Protein AF-A0AAD7ELK3-F1 (afdb_monomer_lite)

Secondary structure (DSSP, 8-state):
-----GGGTTSHHHHHHHHHHHHHHHHHHHHHHTSS-------S-HHHHHHHHHHHHHHHHHHHHHHHHHHHHHHHHHHHHHHHHHHHHHHHHHHHHHHHHHHHHHHHHHHHHHHHHHHHHHHHHHHHHHHHHHHHHHHHHHHHHHHHHHHHHHHHHHHT------HHHHHHHHHSPTTSTT---HHHHHHHHHHHHHSPPTTPPPPSSB-TTSPBP-SSGGGTT-SHHHHHHHHHHHHHHHHHHHT------------------------------THHHH--------

Foldseek 3Di:
DDDDDPPPPPPPPVVVVVVVVVVVVVVVVVVVVVPPDDDDDDDDDPPVVVVVVVVVVVVVVVVVVVVVVVVVVVVVVVVVVVVVVVVVVVVVVVVVVVVVVVVVVVVVVVVVVVVVVVVVVVVVVVVVVVVVVVVVVVVVVVVVVVVVVVVVVLVVLLVPDDADQDLVLLVVLCPDDPPDPSNCDLVNLVSNLVNCQVVDDPPQDADPQAGSLRQGDCPDPSPSQDDPVSSSVSSSSSSVVNVVSVPDPPDDDDDDDDDDDDDDPDDDPPPPDDDPDPDVVPPPPPDPDD

Sequence (290 aa):
MGRDDPALRFRGHKRRRSQAQTEHMSQLNSARSSMTSLHTQPGADKENRVSSDVGKAQERANAYQRSYYNTTKKLKRVHTANADQAAVLAETRVKNGHLRSKVEQLGTEVTDLEAESSIHKNLRDKHEQVVHMKDVRDKNVERDVTRQKRVDKAQEAIASTVAIASVEALEAAYLIAPRADGYLSVAALDLQLDWHLANPVPGLPGSEETSASGIPKAKTGPKGRGTRETRFEYLKQAISRRSRTTETPAADPSAAVEEPVPLEVSSMDVDDGAYDSEEDFYGPRRGLGL

pLDDT: mean 73.25, std 20.74, range [34.06, 97.12]

Radius of gyration: 63.49 Å; chains: 1; bounding box: 119×54×174 Å

Organism: NCBI:txid1033008

Structure (mmCIF, N/CA/C/O backbone):
data_AF-A0AAD7ELK3-F1
#
_entry.id   AF-A0AAD7ELK3-F1
#
loop_
_atom_site.group_PDB
_atom_site.id
_atom_site.type_symbol
_atom_site.label_atom_id
_atom_site.label_alt_id
_atom_site.label_comp_id
_atom_site.label_asym_id
_atom_site.label_entity_id
_atom_site.label_seq_id
_atom_site.pdbx_PDB_ins_code
_atom_site.Cartn_x
_atom_site.Cartn_y
_atom_site.Cartn_z
_atom_site.occupancy
_atom_site.B_iso_or_equiv
_atom_site.auth_seq_id
_atom_site.auth_comp_id
_atom_site.auth_asym_id
_atom_site.auth_atom_id
_atom_site.pdbx_PDB_model_num
ATOM 1 N N . MET A 1 1 ? 50.215 -24.153 -34.496 1.00 42.53 1 MET A N 1
ATOM 2 C CA . MET A 1 1 ? 50.374 -24.321 -35.957 1.00 42.53 1 MET A CA 1
ATOM 3 C C . MET A 1 1 ? 49.620 -23.182 -36.626 1.00 42.53 1 MET A C 1
ATOM 5 O O . MET A 1 1 ? 48.486 -22.982 -36.238 1.00 42.53 1 MET A O 1
ATOM 9 N N . GLY A 1 2 ? 50.132 -22.354 -37.528 1.00 46.53 2 GLY A N 1
ATOM 10 C CA . GLY A 1 2 ? 51.484 -22.046 -37.986 1.00 46.53 2 GLY A CA 1
ATOM 11 C C . GLY A 1 2 ? 51.530 -20.528 -38.238 1.00 46.53 2 GLY A C 1
ATOM 12 O O . GLY A 1 2 ? 50.498 -19.916 -38.501 1.00 46.53 2 GLY A O 1
ATOM 13 N N . ARG A 1 3 ? 52.700 -19.915 -38.043 1.00 45.31 3 ARG A N 1
ATOM 14 C CA . ARG A 1 3 ? 52.927 -18.477 -38.234 1.00 45.31 3 ARG A CA 1
ATOM 15 C C . ARG A 1 3 ? 53.190 -18.222 -39.718 1.00 45.31 3 ARG A C 1
ATOM 17 O O . ARG A 1 3 ? 54.125 -18.804 -40.258 1.00 45.31 3 ARG A O 1
ATOM 24 N N . ASP A 1 4 ? 52.396 -17.361 -40.345 1.00 49.62 4 ASP A N 1
ATOM 25 C CA . ASP A 1 4 ? 52.657 -16.892 -41.705 1.00 49.62 4 ASP A CA 1
ATOM 26 C C . ASP A 1 4 ? 53.691 -15.762 -41.677 1.00 49.62 4 ASP A C 1
ATOM 28 O O . ASP A 1 4 ? 53.416 -14.631 -41.274 1.00 49.62 4 ASP A O 1
ATOM 32 N N . ASP A 1 5 ? 54.908 -16.108 -42.090 1.00 50.75 5 ASP A N 1
ATOM 33 C CA . ASP A 1 5 ? 56.060 -15.218 -42.206 1.00 50.75 5 ASP A CA 1
ATOM 34 C C . ASP A 1 5 ? 55.917 -14.279 -43.428 1.00 50.75 5 ASP A C 1
ATOM 36 O O . ASP A 1 5 ? 55.891 -14.746 -44.576 1.00 50.75 5 ASP A O 1
ATOM 40 N N . PRO A 1 6 ? 55.914 -12.943 -43.257 1.00 54.44 6 PRO A N 1
ATOM 41 C CA . PRO A 1 6 ? 55.869 -11.992 -44.373 1.00 54.44 6 PRO A CA 1
ATOM 42 C C . PRO A 1 6 ? 57.184 -11.916 -45.183 1.00 54.44 6 PRO A C 1
ATOM 44 O O . PRO A 1 6 ? 57.263 -11.197 -46.181 1.00 54.44 6 PRO A O 1
ATOM 47 N N . ALA A 1 7 ? 58.212 -12.691 -44.819 1.00 51.53 7 ALA A N 1
ATOM 48 C CA . ALA A 1 7 ? 59.530 -12.680 -45.458 1.00 51.53 7 ALA A CA 1
ATOM 49 C C . ALA A 1 7 ? 59.610 -13.424 -46.814 1.00 51.53 7 ALA A C 1
ATOM 51 O O . ALA A 1 7 ? 60.601 -13.287 -47.535 1.00 51.53 7 ALA A O 1
ATOM 52 N N . LEU A 1 8 ? 58.579 -14.178 -47.221 1.00 51.62 8 LEU A N 1
ATOM 53 C CA . LEU A 1 8 ? 58.635 -15.007 -48.439 1.00 51.62 8 LEU A CA 1
ATOM 54 C C . LEU A 1 8 ? 58.139 -14.328 -49.730 1.00 51.62 8 LEU A C 1
ATOM 56 O O . LEU A 1 8 ? 58.365 -14.858 -50.819 1.00 51.62 8 LEU A O 1
ATOM 60 N N . ARG A 1 9 ? 57.541 -13.130 -49.674 1.00 52.44 9 ARG A N 1
ATOM 61 C CA . ARG A 1 9 ? 57.003 -12.464 -50.884 1.00 52.44 9 ARG A CA 1
ATOM 62 C C . ARG A 1 9 ? 58.011 -11.615 -51.669 1.00 52.44 9 ARG A C 1
ATOM 64 O O . ARG A 1 9 ? 57.740 -11.256 -52.811 1.00 52.44 9 ARG A O 1
ATOM 71 N N . PHE A 1 10 ? 59.209 -11.363 -51.135 1.00 47.81 10 PHE A N 1
ATOM 72 C CA . PHE A 1 10 ? 60.210 -10.500 -51.787 1.00 47.81 10 PHE A CA 1
ATOM 73 C C . PHE A 1 10 ? 61.286 -11.226 -52.620 1.00 47.81 10 PHE A C 1
ATOM 75 O O . PHE A 1 10 ? 62.109 -10.570 -53.263 1.00 47.81 10 PHE A O 1
ATOM 82 N N . ARG A 1 11 ? 61.285 -12.568 -52.689 1.00 50.38 11 ARG A N 1
ATOM 83 C CA . ARG A 1 11 ? 62.284 -13.341 -53.469 1.00 50.38 11 ARG A CA 1
ATOM 84 C C . ARG A 1 11 ? 61.873 -13.695 -54.907 1.00 50.38 11 ARG A C 1
ATOM 86 O O . ARG A 1 11 ? 62.728 -14.115 -55.683 1.00 50.38 11 ARG A O 1
ATOM 93 N N . GLY A 1 12 ? 60.616 -13.475 -55.304 1.00 46.28 12 GLY A N 1
ATOM 94 C CA . GLY A 1 12 ? 60.119 -13.821 -56.647 1.00 46.28 12 GLY A CA 1
ATOM 95 C C . GLY A 1 12 ? 60.466 -12.819 -57.760 1.00 46.28 12 GLY A C 1
ATOM 96 O O . GLY A 1 12 ? 60.603 -13.202 -58.921 1.00 46.28 12 GLY A O 1
ATOM 97 N N . HIS A 1 13 ? 60.664 -11.537 -57.431 1.00 48.09 13 HIS A N 1
ATOM 98 C CA . HIS A 1 13 ? 60.839 -10.492 -58.451 1.00 48.09 13 HIS A CA 1
ATOM 99 C C . HIS A 1 13 ? 62.272 -10.325 -58.974 1.00 48.09 13 HIS A C 1
ATOM 101 O O . HIS A 1 13 ? 62.450 -9.841 -60.093 1.00 48.09 13 HIS A O 1
ATOM 107 N N . LYS A 1 14 ? 63.298 -10.768 -58.233 1.00 51.22 14 LYS A N 1
ATOM 108 C CA . LYS A 1 14 ? 64.693 -10.692 -58.708 1.00 51.22 14 LYS A CA 1
ATOM 109 C C . LYS A 1 14 ? 65.046 -11.783 -59.728 1.00 51.22 14 LYS A C 1
ATOM 111 O O . LYS A 1 14 ? 65.811 -11.504 -60.643 1.00 51.22 14 LYS A O 1
ATOM 116 N N . ARG A 1 15 ? 64.439 -12.976 -59.649 1.00 53.44 15 ARG A N 1
ATOM 117 C CA . ARG A 1 15 ? 64.699 -14.073 -60.608 1.00 53.44 15 ARG A CA 1
ATOM 118 C C . ARG A 1 15 ? 64.105 -13.836 -62.002 1.00 53.44 15 ARG A C 1
ATOM 120 O O . ARG A 1 15 ? 64.708 -14.236 -62.989 1.00 53.44 15 ARG A O 1
ATOM 127 N N . ARG A 1 16 ? 62.970 -13.135 -62.111 1.00 53.78 16 ARG A N 1
ATOM 128 C CA . ARG A 1 16 ? 62.352 -12.838 -63.420 1.00 53.78 16 ARG A CA 1
ATOM 129 C C . ARG A 1 16 ? 63.066 -11.734 -64.207 1.00 53.78 16 ARG A C 1
ATOM 131 O O . ARG A 1 16 ? 63.057 -11.772 -65.431 1.00 53.78 16 ARG A O 1
ATOM 138 N N . ARG A 1 17 ? 63.724 -10.778 -63.535 1.00 55.22 17 ARG A N 1
ATOM 139 C CA . ARG A 1 17 ? 64.536 -9.751 -64.218 1.00 55.22 17 ARG A CA 1
ATOM 140 C C . ARG A 1 17 ? 65.871 -10.292 -64.738 1.00 55.22 17 ARG A C 1
ATOM 142 O O . ARG A 1 17 ? 66.299 -9.849 -65.798 1.00 55.22 17 ARG A O 1
ATOM 149 N N . SER A 1 18 ? 66.494 -11.260 -64.056 1.00 55.78 18 SER A N 1
ATOM 150 C CA . SER A 1 18 ? 67.752 -11.851 -64.535 1.00 55.78 18 SER A CA 1
ATOM 151 C C . SER A 1 18 ? 67.551 -12.748 -65.760 1.00 55.78 18 SER A C 1
ATOM 153 O O . SER A 1 18 ? 68.369 -12.683 -66.668 1.00 55.78 18 SER A O 1
ATOM 155 N N . GLN A 1 19 ? 66.445 -13.506 -65.836 1.00 57.00 19 GLN A N 1
ATOM 156 C CA . GLN A 1 19 ? 66.121 -14.337 -67.010 1.00 57.00 19 GLN A CA 1
ATOM 157 C C . GLN A 1 19 ? 65.881 -13.498 -68.278 1.00 57.00 19 GLN A C 1
ATOM 159 O O . GLN A 1 19 ? 66.449 -13.794 -69.329 1.00 57.00 19 GLN A O 1
ATOM 164 N N . ALA A 1 20 ? 65.141 -12.390 -68.157 1.00 56.31 20 ALA A N 1
ATOM 165 C CA . ALA A 1 20 ? 64.880 -11.486 -69.279 1.00 56.31 20 ALA A CA 1
ATOM 166 C C . ALA A 1 20 ? 66.145 -10.758 -69.787 1.00 56.31 20 ALA A C 1
ATOM 168 O O . ALA A 1 20 ? 66.250 -10.463 -70.976 1.00 56.31 20 ALA A O 1
ATOM 169 N N . GLN A 1 21 ? 67.130 -10.492 -68.918 1.00 58.12 21 GLN A N 1
ATOM 170 C CA . GLN A 1 21 ? 68.420 -9.925 -69.337 1.00 58.12 21 GLN A CA 1
ATOM 171 C C . GLN A 1 21 ? 69.331 -10.959 -70.016 1.00 58.12 21 GLN A C 1
ATOM 173 O O . GLN A 1 21 ? 70.012 -10.619 -70.984 1.00 58.12 21 GLN A O 1
ATOM 178 N N . THR A 1 22 ? 69.327 -12.221 -69.570 1.00 58.38 22 THR A N 1
ATOM 179 C CA . THR A 1 22 ? 70.103 -13.292 -70.221 1.00 58.38 22 THR A CA 1
ATOM 180 C C . THR A 1 22 ? 69.571 -13.657 -71.606 1.00 58.38 22 THR A C 1
ATOM 182 O O . THR A 1 22 ? 70.366 -13.880 -72.519 1.00 58.38 22 THR A O 1
ATOM 185 N N . GLU A 1 23 ? 68.252 -13.645 -71.808 1.00 57.28 23 GLU A N 1
ATOM 186 C CA . GLU A 1 23 ? 67.647 -13.924 -73.118 1.00 57.28 23 GLU A CA 1
ATOM 187 C C . GLU A 1 23 ? 67.951 -12.813 -74.137 1.00 57.28 23 GLU A C 1
ATOM 189 O O . GLU A 1 23 ? 68.289 -13.101 -75.285 1.00 57.28 23 GLU A O 1
ATOM 194 N N . HIS A 1 24 ? 67.955 -11.546 -73.706 1.00 57.38 24 HIS A N 1
ATOM 195 C CA . HIS A 1 24 ? 68.280 -10.412 -74.578 1.00 57.38 24 HIS A CA 1
ATOM 196 C C . HIS A 1 24 ? 69.770 -10.372 -74.981 1.00 57.38 24 HIS A C 1
ATOM 198 O O . HIS A 1 24 ? 70.104 -9.976 -76.096 1.00 57.38 24 HIS A O 1
ATOM 204 N N . MET A 1 25 ? 70.683 -10.825 -74.111 1.00 59.28 25 MET A N 1
ATOM 205 C CA . MET A 1 25 ? 72.117 -10.936 -74.434 1.00 59.28 25 MET A CA 1
ATOM 206 C C . MET A 1 25 ? 72.441 -12.163 -75.303 1.00 59.28 25 MET A C 1
ATOM 208 O O . MET A 1 25 ? 73.314 -12.088 -76.168 1.00 59.28 25 MET A O 1
ATOM 212 N N . SER A 1 26 ? 71.718 -13.276 -75.131 1.00 58.62 26 SER A N 1
ATOM 213 C CA . SER A 1 26 ? 71.850 -14.471 -75.980 1.00 58.62 26 SER A CA 1
ATOM 214 C C . SER A 1 26 ? 71.420 -14.196 -77.429 1.00 58.62 26 SER A C 1
ATOM 216 O O . SER A 1 26 ? 72.131 -14.570 -78.365 1.00 58.62 26 SER A O 1
ATOM 218 N N . GLN A 1 27 ? 70.333 -13.442 -77.628 1.00 57.88 27 GLN A N 1
ATOM 219 C CA . GLN A 1 27 ? 69.874 -13.036 -78.962 1.00 57.88 27 GLN A CA 1
ATOM 220 C C . GLN A 1 27 ? 70.853 -12.070 -79.656 1.00 57.88 27 GLN A C 1
ATOM 222 O O . GLN A 1 27 ? 71.085 -12.190 -80.860 1.00 57.88 27 GLN A O 1
ATOM 227 N N . LEU A 1 28 ? 71.509 -11.175 -78.905 1.00 57.19 28 LEU A N 1
ATOM 228 C CA . LEU A 1 28 ? 72.540 -10.279 -79.448 1.00 57.19 28 LEU A CA 1
ATOM 229 C C . LEU A 1 28 ? 73.845 -11.010 -79.821 1.00 57.19 28 LEU A C 1
ATOM 231 O O . LEU A 1 28 ? 74.485 -10.649 -80.809 1.00 57.19 28 LEU A O 1
ATOM 235 N N . ASN A 1 29 ? 74.223 -12.071 -79.099 1.00 57.81 29 ASN A N 1
ATOM 236 C CA . ASN A 1 29 ? 75.413 -12.871 -79.421 1.00 57.81 29 ASN A CA 1
ATOM 237 C C . ASN A 1 29 ? 75.187 -13.870 -80.572 1.00 57.81 29 ASN A C 1
ATOM 239 O O . ASN A 1 29 ? 76.114 -14.131 -81.344 1.00 57.81 29 ASN A O 1
ATOM 243 N N . SER A 1 30 ? 73.960 -14.370 -80.750 1.00 53.00 30 SER A N 1
ATOM 244 C CA . SER A 1 30 ? 73.587 -15.192 -81.913 1.00 53.00 30 SER A CA 1
ATOM 245 C C . SER A 1 30 ? 73.616 -14.377 -83.219 1.00 53.00 30 SER A C 1
ATOM 247 O O . SER A 1 30 ? 74.118 -14.846 -84.243 1.00 53.00 30 SER A O 1
ATOM 249 N N . ALA A 1 31 ? 73.227 -13.096 -83.159 1.00 52.44 31 ALA A N 1
ATOM 250 C CA . ALA A 1 31 ? 73.359 -12.165 -84.282 1.00 52.44 31 ALA A CA 1
ATOM 251 C C . ALA A 1 31 ? 74.825 -11.799 -84.606 1.00 52.44 31 ALA A C 1
ATOM 253 O O . ALA A 1 31 ? 75.151 -11.537 -85.762 1.00 52.44 31 ALA A O 1
ATOM 254 N N . ARG A 1 32 ? 75.731 -11.819 -83.615 1.00 53.47 32 ARG A N 1
ATOM 255 C CA . ARG A 1 32 ? 77.167 -11.538 -83.811 1.00 53.47 32 ARG A CA 1
ATOM 256 C C . ARG A 1 32 ? 77.963 -12.728 -84.360 1.00 53.47 32 ARG A C 1
ATOM 258 O O . ARG A 1 32 ? 78.906 -12.508 -85.111 1.00 53.47 32 ARG A O 1
ATOM 265 N N . SER A 1 33 ? 77.559 -13.963 -84.053 1.00 49.03 33 SER A N 1
ATOM 266 C CA . SER A 1 33 ? 78.230 -15.184 -84.548 1.00 49.03 33 SER A CA 1
ATOM 267 C C . SER A 1 33 ? 77.935 -15.504 -86.020 1.00 49.03 33 SER A C 1
ATOM 269 O O . SER A 1 33 ? 78.620 -16.325 -86.617 1.00 49.03 33 SER A O 1
ATOM 271 N N . SER A 1 34 ? 76.957 -14.834 -86.634 1.00 49.47 34 SER A N 1
ATOM 272 C CA . SER A 1 34 ? 76.581 -15.058 -88.040 1.00 49.47 34 SER A CA 1
ATOM 273 C C . SER A 1 34 ? 77.314 -14.138 -89.037 1.00 49.47 34 SER A C 1
ATOM 275 O O . SER A 1 34 ? 76.993 -14.142 -90.219 1.00 49.47 34 SER A O 1
ATOM 277 N N . MET A 1 35 ? 78.290 -13.336 -88.582 1.00 46.09 35 MET A N 1
ATOM 278 C CA . MET A 1 35 ? 78.981 -12.304 -89.384 1.00 46.09 35 MET A CA 1
ATOM 279 C C . MET A 1 35 ? 80.470 -12.593 -89.658 1.00 46.09 35 MET A C 1
ATOM 281 O O . MET A 1 35 ? 81.196 -11.712 -90.110 1.00 46.09 35 MET A O 1
ATOM 285 N N . THR A 1 36 ? 80.943 -13.819 -89.421 1.00 49.59 36 THR A N 1
ATOM 286 C CA . THR A 1 36 ? 82.321 -14.237 -89.740 1.00 49.59 36 THR A CA 1
ATOM 287 C C . THR A 1 36 ? 82.327 -15.555 -90.505 1.00 49.59 36 THR A C 1
ATOM 289 O O . THR A 1 36 ? 82.756 -16.585 -89.998 1.00 49.59 36 THR A O 1
ATOM 292 N N . SER A 1 37 ? 81.810 -15.536 -91.729 1.00 45.38 37 SER A N 1
ATOM 293 C CA . SER A 1 37 ? 82.056 -16.580 -92.722 1.00 45.38 37 SER A CA 1
ATOM 294 C C . SER A 1 37 ? 81.678 -16.038 -94.096 1.00 45.38 37 SER A C 1
ATOM 296 O O . SER A 1 37 ? 80.499 -15.970 -94.429 1.00 45.38 37 SER A O 1
ATOM 298 N N . LEU A 1 38 ? 82.668 -15.565 -94.853 1.00 41.50 38 LEU A N 1
ATOM 299 C CA . LEU A 1 38 ? 82.966 -16.054 -96.205 1.00 41.50 38 LEU A CA 1
ATOM 300 C C . LEU A 1 38 ? 83.988 -15.143 -96.895 1.00 41.50 38 LEU A C 1
ATOM 302 O O . LEU A 1 38 ? 83.866 -13.922 -96.961 1.00 41.50 38 LEU A O 1
ATOM 306 N N . HIS A 1 39 ? 85.020 -15.821 -97.373 1.00 36.47 39 HIS A N 1
ATOM 307 C CA . HIS A 1 39 ? 86.170 -15.367 -98.130 1.00 36.47 39 HIS A CA 1
ATOM 308 C C . HIS A 1 39 ? 85.870 -15.546 -99.635 1.00 36.47 39 HIS A C 1
ATOM 310 O O . HIS A 1 39 ? 85.191 -16.511 -99.979 1.00 36.47 39 HIS A O 1
ATOM 316 N N . THR A 1 40 ? 86.412 -14.632 -100.466 1.00 38.72 40 THR A N 1
ATOM 317 C CA . THR A 1 40 ? 86.653 -14.692 -101.941 1.00 38.72 40 THR A CA 1
ATOM 318 C C . THR A 1 40 ? 85.438 -14.862 -102.890 1.00 38.72 40 THR A C 1
ATOM 320 O O . THR A 1 40 ? 84.529 -15.622 -102.617 1.00 38.72 40 THR A O 1
ATOM 323 N N . GLN A 1 41 ? 85.294 -14.214 -104.058 1.00 41.38 41 GLN A N 1
ATOM 324 C CA . GLN A 1 41 ? 86.168 -13.461 -104.979 1.00 41.38 41 GLN A CA 1
ATOM 325 C C . GLN A 1 41 ? 85.285 -12.563 -105.925 1.00 41.38 41 GLN A C 1
ATOM 327 O O . GLN A 1 41 ? 84.075 -12.499 -105.705 1.00 41.38 41 GLN A O 1
ATOM 332 N N . PRO A 1 42 ? 85.839 -11.804 -106.905 1.00 51.09 42 PRO A N 1
ATOM 333 C CA . PRO A 1 42 ? 85.295 -10.527 -107.377 1.00 51.09 42 PRO A CA 1
ATOM 334 C C . PRO A 1 42 ? 84.452 -10.613 -108.659 1.00 51.09 42 PRO A C 1
ATOM 336 O O . PRO A 1 42 ? 84.619 -11.517 -109.469 1.00 51.09 42 PRO A O 1
ATOM 339 N N . GLY A 1 43 ? 83.660 -9.567 -108.904 1.00 43.81 43 GLY A N 1
ATOM 340 C CA . GLY A 1 43 ? 83.198 -9.217 -110.248 1.00 43.81 43 GLY A CA 1
ATOM 341 C C . GLY A 1 43 ? 81.688 -9.053 -110.377 1.00 43.81 43 GLY A C 1
ATOM 342 O O . GLY A 1 43 ? 80.928 -9.917 -109.965 1.00 43.81 43 GLY A O 1
ATOM 343 N N . ALA A 1 44 ? 81.320 -7.944 -111.019 1.00 43.75 44 ALA A N 1
ATOM 344 C CA . ALA A 1 44 ? 80.007 -7.600 -111.560 1.00 43.75 44 ALA A CA 1
ATOM 345 C C . ALA A 1 44 ? 78.892 -7.174 -110.572 1.00 43.75 44 ALA A C 1
ATOM 347 O O . ALA A 1 44 ? 78.672 -7.747 -109.512 1.00 43.75 44 ALA A O 1
ATOM 348 N N . ASP A 1 45 ? 78.193 -6.115 -110.988 1.00 46.88 45 ASP A N 1
ATOM 349 C CA . ASP A 1 45 ? 76.834 -5.721 -110.595 1.00 46.88 45 ASP A CA 1
ATOM 350 C C . ASP A 1 45 ? 76.653 -4.968 -109.265 1.00 46.88 45 ASP A C 1
ATOM 352 O O . ASP A 1 45 ? 75.945 -5.371 -108.339 1.00 46.88 45 ASP A O 1
ATOM 356 N N . LYS A 1 46 ? 77.248 -3.769 -109.208 1.00 49.06 46 LYS A N 1
ATOM 357 C CA . LYS A 1 46 ? 77.049 -2.778 -108.133 1.00 49.06 46 LYS A CA 1
ATOM 358 C C . LYS A 1 46 ? 75.660 -2.118 -108.122 1.00 49.06 46 LYS A C 1
ATOM 360 O O . LYS A 1 46 ? 75.331 -1.470 -107.134 1.00 49.06 46 LYS A O 1
ATOM 365 N N . GLU A 1 47 ? 74.828 -2.295 -109.146 1.00 48.81 47 GLU A N 1
ATOM 366 C CA . GLU A 1 47 ? 73.566 -1.545 -109.264 1.00 48.81 47 GLU A CA 1
ATOM 367 C C . GLU A 1 47 ? 72.344 -2.258 -108.648 1.00 48.81 47 GLU A C 1
ATOM 369 O O . GLU A 1 47 ? 71.434 -1.590 -108.162 1.00 48.81 47 GLU A O 1
ATOM 374 N N . ASN A 1 48 ? 72.351 -3.592 -108.507 1.00 49.41 48 ASN A N 1
ATOM 375 C CA . ASN A 1 48 ? 71.228 -4.331 -107.896 1.00 49.41 48 ASN A CA 1
ATOM 376 C C . ASN A 1 48 ? 71.326 -4.513 -106.363 1.00 49.41 48 ASN A C 1
ATOM 378 O O . ASN A 1 48 ? 70.308 -4.709 -105.696 1.00 49.41 48 ASN A O 1
ATOM 382 N N . ARG A 1 49 ? 72.523 -4.409 -105.761 1.00 49.41 49 ARG A N 1
ATOM 383 C CA . ARG A 1 49 ? 72.706 -4.498 -104.291 1.00 49.41 49 ARG A CA 1
ATOM 384 C C . ARG A 1 49 ? 72.238 -3.244 -103.549 1.00 49.41 49 ARG A C 1
ATOM 386 O O . ARG A 1 49 ? 71.648 -3.362 -102.477 1.00 49.41 49 ARG A O 1
ATOM 393 N N . VAL A 1 50 ? 72.433 -2.066 -104.143 1.00 53.38 50 VAL A N 1
ATOM 394 C CA . VAL A 1 50 ? 72.037 -0.780 -103.544 1.00 53.38 50 VAL A CA 1
ATOM 395 C C . VAL A 1 50 ? 70.510 -0.684 -103.409 1.00 53.38 50 VAL A C 1
ATOM 397 O O . VAL A 1 50 ? 70.024 -0.297 -102.351 1.00 53.38 50 VAL A O 1
ATOM 400 N N . SER A 1 51 ? 69.739 -1.154 -104.398 1.00 53.69 51 SER A N 1
ATOM 401 C CA . SER A 1 51 ? 68.266 -1.221 -104.309 1.00 53.69 51 SER A CA 1
ATOM 402 C C . SER A 1 51 ? 67.752 -2.198 -103.240 1.00 53.69 51 SER A C 1
ATOM 404 O O . SER A 1 51 ? 66.776 -1.896 -102.552 1.00 53.69 51 SER A O 1
ATOM 406 N N . SER A 1 52 ? 68.418 -3.344 -103.039 1.00 58.44 52 SER A N 1
ATOM 407 C CA . SER A 1 52 ? 68.080 -4.304 -101.968 1.00 58.44 52 SER A CA 1
ATOM 408 C C . SER A 1 52 ? 68.298 -3.709 -100.571 1.00 58.44 52 SER A C 1
ATOM 410 O O . SER A 1 52 ? 67.467 -3.884 -99.678 1.00 58.44 52 SER A O 1
ATOM 412 N N . ASP A 1 53 ? 69.409 -3.003 -100.364 1.00 60.50 53 ASP A N 1
ATOM 413 C CA . ASP A 1 53 ? 69.754 -2.447 -99.053 1.00 60.50 53 ASP A CA 1
ATOM 414 C C . ASP A 1 53 ? 68.930 -1.195 -98.715 1.00 60.50 53 ASP A C 1
ATOM 416 O O . ASP A 1 53 ? 68.537 -1.014 -97.559 1.00 60.50 53 ASP A O 1
ATOM 420 N N . VAL A 1 54 ? 68.553 -0.397 -99.722 1.00 63.97 54 VAL A N 1
ATOM 421 C CA . VAL A 1 54 ? 67.580 0.700 -99.580 1.00 63.97 54 VAL A CA 1
ATOM 422 C C . VAL A 1 54 ? 66.179 0.162 -99.252 1.00 63.97 54 VAL A C 1
ATOM 424 O O . VAL A 1 54 ? 65.525 0.684 -98.348 1.00 63.97 54 VAL A O 1
ATOM 427 N N . GLY A 1 55 ? 65.735 -0.929 -99.890 1.00 68.00 55 GLY A N 1
ATOM 428 C CA . GLY A 1 55 ? 64.465 -1.594 -99.564 1.00 68.00 55 GLY A CA 1
ATOM 429 C C . GLY A 1 55 ? 64.410 -2.111 -98.120 1.00 68.00 55 GLY A C 1
ATOM 430 O O . GLY A 1 55 ? 63.442 -1.860 -97.401 1.00 68.00 55 GLY A O 1
ATOM 431 N N . LYS A 1 56 ? 65.493 -2.741 -97.643 1.00 74.31 56 LYS A N 1
ATOM 432 C CA . LYS A 1 56 ? 65.622 -3.202 -96.247 1.00 74.31 56 LYS A CA 1
ATOM 433 C C . LYS A 1 56 ? 65.682 -2.046 -95.244 1.00 74.31 56 LYS A C 1
ATOM 435 O O . LYS A 1 56 ? 65.153 -2.168 -94.138 1.00 74.31 56 LYS A O 1
ATOM 440 N N . ALA A 1 57 ? 66.313 -0.925 -95.597 1.00 73.38 57 ALA A N 1
ATOM 441 C CA . ALA A 1 57 ? 66.329 0.275 -94.762 1.00 73.38 57 ALA A CA 1
ATOM 442 C C . ALA A 1 57 ? 64.926 0.895 -94.635 1.00 73.38 57 ALA A C 1
ATOM 444 O O . ALA A 1 57 ? 64.503 1.232 -93.526 1.00 73.38 57 ALA A O 1
ATOM 445 N N . GLN A 1 58 ? 64.172 0.953 -95.736 1.00 78.56 58 GLN A N 1
ATOM 446 C CA . GLN A 1 58 ? 62.790 1.433 -95.746 1.00 78.56 58 GLN A CA 1
ATOM 447 C C . GLN A 1 58 ? 61.857 0.523 -94.934 1.00 78.56 58 GLN A C 1
ATOM 449 O O . GLN A 1 58 ? 61.007 1.001 -94.183 1.00 78.56 58 GLN A O 1
ATOM 454 N N . GLU A 1 59 ? 62.033 -0.794 -95.020 1.00 79.25 59 GLU A N 1
ATOM 455 C CA . GLU A 1 59 ? 61.255 -1.760 -94.243 1.00 79.25 59 GLU A CA 1
ATOM 456 C C . GLU A 1 59 ? 61.526 -1.641 -92.734 1.00 79.25 59 GLU A C 1
ATOM 458 O O . GLU A 1 59 ? 60.589 -1.643 -91.933 1.00 79.25 59 GLU A O 1
ATOM 463 N N . ARG A 1 60 ? 62.788 -1.421 -92.336 1.00 81.50 60 ARG A N 1
ATOM 464 C CA . ARG A 1 60 ? 63.161 -1.128 -90.939 1.00 81.50 60 ARG A CA 1
ATOM 465 C C . ARG A 1 60 ? 62.565 0.190 -90.443 1.00 81.50 60 ARG A C 1
ATOM 467 O O . ARG A 1 60 ? 62.060 0.232 -89.321 1.00 81.50 60 ARG A O 1
ATOM 474 N N . ALA A 1 61 ? 62.578 1.242 -91.262 1.00 78.00 61 ALA A N 1
ATOM 475 C CA . ALA A 1 61 ? 61.965 2.528 -90.924 1.00 78.00 61 ALA A CA 1
ATOM 476 C C . ALA A 1 61 ? 60.441 2.400 -90.742 1.00 78.00 61 ALA A C 1
ATOM 478 O O . ALA A 1 61 ? 59.886 2.866 -89.744 1.00 78.00 61 ALA A O 1
ATOM 479 N N . ASN A 1 62 ? 59.774 1.673 -91.640 1.00 81.38 62 ASN A N 1
ATOM 480 C CA . ASN A 1 62 ? 58.347 1.370 -91.540 1.00 81.38 62 ASN A CA 1
ATOM 481 C C . ASN A 1 62 ? 58.023 0.513 -90.303 1.00 81.38 62 ASN A C 1
ATOM 483 O O . ASN A 1 62 ? 57.027 0.761 -89.621 1.00 81.38 62 ASN A O 1
ATOM 487 N N . ALA A 1 63 ? 58.853 -0.480 -89.976 1.00 79.12 63 ALA A N 1
ATOM 488 C CA . ALA A 1 63 ? 58.699 -1.297 -88.773 1.00 79.12 63 ALA A CA 1
ATOM 489 C C . ALA A 1 63 ? 58.865 -0.464 -87.492 1.00 79.12 63 ALA A C 1
ATOM 491 O O . ALA A 1 63 ? 58.088 -0.624 -86.547 1.00 79.12 63 ALA A O 1
ATOM 492 N N . TYR A 1 64 ? 59.816 0.474 -87.476 1.00 83.19 64 TYR A N 1
ATOM 493 C CA . TYR A 1 64 ? 60.004 1.409 -86.370 1.00 83.19 64 TYR A CA 1
ATOM 494 C C . TYR A 1 64 ? 58.795 2.333 -86.194 1.00 83.19 64 TYR A C 1
ATOM 496 O O . TYR A 1 64 ? 58.287 2.459 -85.082 1.00 83.19 64 TYR A O 1
ATOM 504 N N . GLN A 1 65 ? 58.265 2.909 -87.278 1.00 83.12 65 GLN A N 1
ATOM 505 C CA . GLN A 1 65 ? 57.057 3.739 -87.224 1.00 83.12 65 GLN A CA 1
ATOM 506 C C . GLN A 1 65 ? 55.841 2.963 -86.703 1.00 83.12 65 GLN A C 1
ATOM 508 O O . GLN A 1 65 ? 55.122 3.459 -85.835 1.00 83.12 65 GLN A O 1
ATOM 513 N N . ARG A 1 66 ? 55.631 1.722 -87.164 1.00 85.44 66 ARG A N 1
ATOM 514 C CA . ARG A 1 66 ? 54.555 0.853 -86.651 1.00 85.44 66 ARG A CA 1
ATOM 515 C C . ARG A 1 66 ? 54.752 0.525 -85.174 1.00 85.44 66 ARG A C 1
ATOM 517 O O . ARG A 1 66 ? 53.790 0.567 -84.411 1.00 85.44 66 ARG A O 1
ATOM 524 N N . SER A 1 67 ? 55.982 0.223 -84.761 1.00 89.06 67 SER A N 1
ATOM 525 C CA . SER A 1 67 ? 56.329 -0.037 -83.361 1.00 89.06 67 SER A CA 1
ATOM 526 C C . SER A 1 67 ? 56.049 1.185 -82.484 1.00 89.06 67 SER A C 1
ATOM 528 O O . SER A 1 67 ? 55.324 1.073 -81.499 1.00 89.06 67 SER A O 1
ATOM 530 N N . TYR A 1 68 ? 56.518 2.366 -82.891 1.00 88.81 68 TYR A N 1
ATOM 531 C CA . TYR A 1 68 ? 56.278 3.636 -82.206 1.00 88.81 68 TYR A CA 1
ATOM 532 C C . TYR A 1 68 ? 54.783 3.976 -82.114 1.00 88.81 68 TYR A C 1
ATOM 534 O O . TYR A 1 68 ? 54.277 4.355 -81.056 1.00 88.81 68 TYR A O 1
ATOM 542 N N . TYR A 1 69 ? 54.031 3.785 -83.198 1.00 90.75 69 TYR A N 1
ATOM 543 C CA . TYR A 1 69 ? 52.582 3.979 -83.193 1.00 90.75 69 TYR A CA 1
ATOM 544 C C . TYR A 1 69 ? 51.877 2.999 -82.241 1.00 90.75 69 TYR A C 1
ATOM 546 O O . TYR A 1 69 ? 50.993 3.383 -81.475 1.00 90.75 69 TYR A O 1
ATOM 554 N N . ASN A 1 70 ? 52.284 1.730 -82.226 1.00 87.38 70 ASN A N 1
ATOM 555 C CA . ASN A 1 70 ? 51.691 0.724 -81.349 1.00 87.38 70 ASN A CA 1
ATOM 556 C C . ASN A 1 70 ? 52.018 0.972 -79.872 1.00 87.38 70 ASN A C 1
ATOM 558 O O . ASN A 1 70 ? 51.140 0.815 -79.019 1.00 87.38 70 ASN A O 1
ATOM 562 N N . THR A 1 71 ? 53.246 1.385 -79.549 1.00 85.56 71 THR A N 1
ATOM 563 C CA . THR A 1 71 ? 53.645 1.708 -78.172 1.00 85.56 71 THR A CA 1
ATOM 564 C C . THR A 1 71 ? 52.941 2.963 -77.672 1.00 85.56 71 THR A C 1
ATOM 566 O O . THR A 1 71 ? 52.382 2.934 -76.578 1.00 85.56 71 THR A O 1
ATOM 569 N N . THR A 1 72 ? 52.852 4.021 -78.480 1.00 87.81 72 THR A N 1
ATOM 570 C CA . THR A 1 72 ? 52.098 5.237 -78.129 1.00 87.81 72 THR A CA 1
ATOM 571 C C . THR A 1 72 ? 50.600 4.964 -77.990 1.00 87.81 72 THR A C 1
ATOM 573 O O . THR A 1 72 ? 49.977 5.427 -77.034 1.00 87.81 72 THR A O 1
ATOM 576 N N . LYS A 1 73 ? 50.008 4.141 -78.865 1.00 91.81 73 LYS A N 1
ATOM 577 C CA . LYS A 1 73 ? 48.611 3.691 -78.744 1.00 91.81 73 LYS A CA 1
ATOM 578 C C . LYS A 1 73 ? 48.377 2.888 -77.464 1.00 91.81 73 LYS A C 1
ATOM 580 O O . LYS A 1 73 ? 47.369 3.095 -76.791 1.00 91.81 73 LYS A O 1
ATOM 585 N N . LYS A 1 74 ? 49.302 1.994 -77.100 1.00 90.00 74 LYS A N 1
ATOM 586 C CA . LYS A 1 74 ? 49.241 1.227 -75.846 1.00 90.00 74 LYS A CA 1
ATOM 587 C C . LYS A 1 74 ? 49.375 2.140 -74.626 1.00 90.00 74 LYS A C 1
ATOM 589 O O . LYS A 1 74 ? 48.605 1.985 -73.686 1.00 90.00 74 LYS A O 1
ATOM 594 N N . LEU A 1 75 ? 50.281 3.117 -74.668 1.00 91.12 75 LEU A N 1
ATOM 595 C CA . LEU A 1 75 ? 50.468 4.100 -73.600 1.00 91.12 75 LEU A CA 1
ATOM 596 C C . LEU A 1 75 ? 49.201 4.940 -73.382 1.00 91.12 75 LEU A C 1
ATOM 598 O O . LEU A 1 75 ? 48.753 5.082 -72.249 1.00 91.12 75 LEU A O 1
ATOM 602 N N . LYS A 1 76 ? 48.566 5.417 -74.463 1.00 91.81 76 LYS A N 1
ATOM 603 C CA . LYS A 1 76 ? 47.285 6.140 -74.392 1.00 91.81 76 LYS A CA 1
ATOM 604 C C . LYS A 1 76 ? 46.194 5.307 -73.715 1.00 91.81 76 LYS A C 1
ATOM 606 O O . LYS A 1 76 ? 45.528 5.819 -72.827 1.00 91.81 76 LYS A O 1
ATOM 611 N N . ARG A 1 77 ? 46.065 4.021 -74.069 1.00 91.69 77 ARG A N 1
ATOM 612 C CA . ARG A 1 77 ? 45.100 3.099 -73.433 1.00 91.69 77 ARG A CA 1
ATOM 613 C C . ARG A 1 77 ? 45.359 2.897 -71.939 1.00 91.69 77 ARG A C 1
ATOM 615 O O . ARG A 1 77 ? 44.416 2.775 -71.168 1.00 91.69 77 ARG A O 1
ATOM 622 N N . VAL A 1 78 ? 46.627 2.838 -71.531 1.00 90.69 78 VAL A N 1
ATOM 623 C CA . VAL A 1 78 ? 46.989 2.721 -70.110 1.00 90.69 78 VAL A CA 1
ATOM 624 C C . VAL A 1 78 ? 46.649 4.010 -69.361 1.00 90.69 78 VAL A C 1
ATOM 626 O O . VAL A 1 78 ? 46.082 3.943 -68.277 1.00 90.69 78 VAL A O 1
ATOM 629 N N . HIS A 1 79 ? 46.926 5.180 -69.942 1.00 90.81 79 HIS A N 1
ATOM 630 C CA . HIS A 1 79 ? 46.553 6.455 -69.329 1.00 90.81 79 HIS A CA 1
ATOM 631 C C . HIS A 1 79 ? 45.041 6.612 -69.165 1.00 90.81 79 HIS A C 1
ATOM 633 O O . HIS A 1 79 ? 44.609 7.040 -68.099 1.00 90.81 79 HIS A O 1
ATOM 639 N N . THR A 1 80 ? 44.243 6.231 -70.168 1.00 91.88 80 THR A N 1
ATOM 640 C CA . THR A 1 80 ? 42.777 6.269 -70.052 1.00 91.88 80 THR A CA 1
ATOM 641 C C . THR A 1 80 ? 42.281 5.301 -68.982 1.00 91.88 80 THR A C 1
ATOM 643 O O . THR A 1 80 ? 41.539 5.714 -68.104 1.00 91.88 80 THR A O 1
ATOM 646 N N . ALA A 1 81 ? 42.779 4.058 -68.958 1.00 89.38 81 ALA A N 1
ATOM 647 C CA . ALA A 1 81 ? 42.390 3.085 -67.935 1.00 89.38 81 ALA A CA 1
ATOM 648 C C . ALA A 1 81 ? 42.750 3.545 -66.507 1.00 89.38 81 ALA A C 1
ATOM 650 O O . ALA A 1 81 ? 41.972 3.346 -65.578 1.00 89.38 81 ALA A O 1
ATOM 651 N N . ASN A 1 82 ? 43.907 4.191 -66.326 1.00 89.44 82 ASN A N 1
ATOM 652 C CA . ASN A 1 82 ? 44.300 4.757 -65.035 1.00 89.44 82 ASN A CA 1
ATOM 653 C C . ASN A 1 82 ? 43.417 5.949 -64.631 1.00 89.44 82 ASN A C 1
ATOM 655 O O . ASN A 1 82 ? 43.117 6.105 -63.449 1.00 89.44 82 ASN A O 1
ATOM 659 N N . ALA A 1 83 ? 43.002 6.783 -65.590 1.00 91.25 83 ALA A N 1
ATOM 660 C CA . ALA A 1 83 ? 42.083 7.890 -65.336 1.00 91.25 83 ALA A CA 1
ATOM 661 C C . ALA A 1 83 ? 40.693 7.379 -64.918 1.00 91.25 83 ALA A C 1
ATOM 663 O O . ALA A 1 83 ? 40.146 7.861 -63.927 1.00 91.25 83 ALA A O 1
ATOM 664 N N . ASP A 1 84 ? 40.179 6.348 -65.592 1.00 93.12 84 ASP A N 1
ATOM 665 C CA . ASP A 1 84 ? 38.905 5.709 -65.246 1.00 93.12 84 ASP A CA 1
ATOM 666 C C . ASP A 1 84 ? 38.961 5.084 -63.841 1.00 93.12 84 ASP A C 1
ATOM 668 O O . ASP A 1 84 ? 38.056 5.271 -63.028 1.00 93.12 84 ASP A O 1
ATOM 672 N N . GLN A 1 85 ? 40.063 4.403 -63.498 1.00 90.75 85 GLN A N 1
ATOM 673 C CA . GLN A 1 85 ? 40.274 3.871 -62.146 1.00 90.75 85 GLN A CA 1
ATOM 674 C C . GLN A 1 85 ? 40.321 4.975 -61.080 1.00 90.75 85 GLN A C 1
ATOM 676 O O . GLN A 1 85 ? 39.737 4.815 -60.007 1.00 90.75 85 GLN A O 1
ATOM 681 N N . ALA A 1 86 ? 40.983 6.100 -61.360 1.00 91.06 86 ALA A N 1
ATOM 682 C CA . ALA A 1 86 ? 41.028 7.236 -60.443 1.00 91.06 86 ALA A CA 1
ATOM 683 C C . ALA A 1 86 ? 39.637 7.862 -60.230 1.00 91.06 86 ALA A C 1
ATOM 685 O O . ALA A 1 86 ? 39.301 8.211 -59.097 1.00 91.06 86 ALA A O 1
ATOM 686 N N . ALA A 1 87 ? 38.812 7.946 -61.279 1.00 91.88 87 ALA A N 1
ATOM 687 C CA . ALA A 1 87 ? 37.435 8.428 -61.186 1.00 91.88 87 ALA A CA 1
ATOM 688 C C . ALA A 1 87 ? 36.569 7.517 -60.298 1.00 91.88 87 ALA A C 1
ATOM 690 O O . ALA A 1 87 ? 35.898 7.998 -59.385 1.00 91.88 87 ALA A O 1
ATOM 691 N N . VAL A 1 88 ? 36.668 6.194 -60.472 1.00 92.88 88 VAL A N 1
ATOM 692 C CA . VAL A 1 88 ? 35.961 5.215 -59.625 1.00 92.88 88 VAL A CA 1
ATOM 693 C C . VAL A 1 88 ? 36.397 5.321 -58.156 1.00 92.88 88 VAL A C 1
ATOM 695 O O . VAL A 1 88 ? 35.566 5.292 -57.243 1.00 92.88 88 VAL A O 1
ATOM 698 N N . LEU A 1 89 ? 37.697 5.489 -57.892 1.00 91.38 89 LEU A N 1
ATOM 699 C CA . LEU A 1 89 ? 38.208 5.694 -56.531 1.00 91.38 89 LEU A CA 1
ATOM 700 C C . LEU A 1 89 ? 37.718 7.014 -55.911 1.00 91.38 89 LEU A C 1
ATOM 702 O O . LEU A 1 89 ? 37.418 7.059 -54.717 1.00 91.38 89 LEU A O 1
ATOM 706 N N . ALA A 1 90 ? 37.592 8.080 -56.702 1.00 90.38 90 ALA A N 1
ATOM 707 C CA . ALA A 1 90 ? 37.029 9.344 -56.237 1.00 90.38 90 ALA A CA 1
ATOM 708 C C . ALA A 1 90 ? 35.543 9.201 -55.865 1.00 90.38 90 ALA A C 1
ATOM 710 O O . ALA A 1 90 ? 35.146 9.603 -54.770 1.00 90.38 90 ALA A O 1
ATOM 711 N N . GLU A 1 91 ? 34.733 8.559 -56.711 1.00 92.44 91 GLU A N 1
ATOM 712 C CA . GLU A 1 91 ? 33.312 8.319 -56.431 1.00 92.44 91 GLU A CA 1
ATOM 713 C C . GLU A 1 91 ? 33.095 7.462 -55.183 1.00 92.44 91 GLU A C 1
ATOM 715 O O . GLU A 1 91 ? 32.261 7.777 -54.332 1.00 92.44 91 GLU A O 1
ATOM 720 N N . THR A 1 92 ? 33.852 6.373 -55.048 1.00 91.81 92 THR A N 1
ATOM 721 C CA . THR A 1 92 ? 33.778 5.504 -53.864 1.00 91.81 92 THR A CA 1
ATOM 722 C C . THR A 1 92 ? 34.193 6.238 -52.593 1.00 91.81 92 THR A C 1
ATOM 724 O O . THR A 1 92 ? 33.561 6.049 -51.555 1.00 91.81 92 THR A O 1
ATOM 727 N N . ARG A 1 93 ? 35.186 7.135 -52.656 1.00 92.75 93 ARG A N 1
ATOM 728 C CA . ARG A 1 93 ? 35.571 7.982 -51.520 1.00 92.75 93 ARG A CA 1
ATOM 729 C C . ARG A 1 93 ? 34.443 8.925 -51.102 1.00 92.75 93 ARG A C 1
ATOM 731 O O . ARG A 1 93 ? 34.188 9.042 -49.906 1.00 92.75 93 ARG A O 1
ATOM 738 N N . VAL A 1 94 ? 33.753 9.547 -52.058 1.00 92.75 94 VAL A N 1
ATOM 739 C CA . VAL A 1 94 ? 32.593 10.414 -51.784 1.00 92.75 94 VAL A CA 1
ATOM 740 C C . VAL A 1 94 ? 31.449 9.612 -51.161 1.00 92.75 94 VAL A C 1
ATOM 742 O O . VAL A 1 94 ? 30.939 9.995 -50.109 1.00 92.75 94 VAL A O 1
ATOM 745 N N . LYS A 1 95 ? 31.097 8.456 -51.742 1.00 93.50 95 LYS A N 1
ATOM 746 C CA . LYS A 1 95 ? 30.056 7.559 -51.207 1.00 93.50 95 LYS A CA 1
ATOM 747 C C . LYS A 1 95 ? 30.380 7.102 -49.785 1.00 93.50 95 LYS A C 1
ATOM 749 O O . LYS A 1 95 ? 29.529 7.184 -48.906 1.00 93.50 95 LYS A O 1
ATOM 754 N N . ASN A 1 96 ? 31.623 6.695 -49.533 1.00 93.06 96 ASN A N 1
ATOM 755 C CA . ASN A 1 96 ? 32.070 6.295 -48.200 1.00 93.06 96 ASN A CA 1
ATOM 756 C C . ASN A 1 96 ? 32.045 7.460 -47.200 1.00 93.06 96 ASN A C 1
ATOM 758 O O . ASN A 1 96 ? 31.713 7.247 -46.038 1.00 93.06 96 ASN A O 1
ATOM 762 N N . GLY A 1 97 ? 32.366 8.682 -47.634 1.00 94.69 97 GLY A N 1
ATOM 763 C CA . GLY A 1 97 ? 32.226 9.884 -46.808 1.00 94.69 97 GLY A CA 1
ATOM 764 C C . GLY A 1 97 ? 30.773 10.142 -46.405 1.00 94.69 97 GLY A C 1
ATOM 765 O O . GLY A 1 97 ? 30.491 10.336 -45.225 1.00 94.69 97 GLY A O 1
ATOM 766 N N . HIS A 1 98 ? 29.845 10.055 -47.360 1.00 93.50 98 HIS A N 1
ATOM 767 C CA . HIS A 1 98 ? 28.413 10.205 -47.093 1.00 93.50 98 HIS A CA 1
ATOM 768 C C . HIS A 1 98 ? 27.883 9.129 -46.132 1.00 93.50 98 HIS A C 1
ATOM 770 O O . HIS A 1 98 ? 27.178 9.449 -45.178 1.00 93.50 98 HIS A O 1
ATOM 776 N N . LEU A 1 99 ? 28.274 7.864 -46.328 1.00 93.88 99 LEU A N 1
ATOM 777 C CA . LEU A 1 99 ? 27.895 6.773 -45.426 1.00 93.88 99 LEU A CA 1
ATOM 778 C C . LEU A 1 99 ? 28.418 6.991 -44.003 1.00 93.88 99 LEU A C 1
ATOM 780 O O . LEU A 1 99 ? 27.674 6.769 -43.055 1.00 93.88 99 LEU A O 1
ATOM 784 N N . ARG A 1 100 ? 29.663 7.461 -43.839 1.00 93.38 100 ARG A N 1
ATOM 785 C CA . ARG A 1 100 ? 30.218 7.784 -42.513 1.00 93.38 100 ARG A CA 1
ATOM 786 C C . ARG A 1 100 ? 29.419 8.876 -41.810 1.00 93.38 100 ARG A C 1
ATOM 788 O O . ARG A 1 100 ? 29.063 8.690 -40.655 1.00 93.38 100 ARG A O 1
ATOM 795 N N . SER A 1 101 ? 29.089 9.956 -42.519 1.00 94.56 101 SER A N 1
ATOM 796 C CA . SER A 1 101 ? 28.262 11.036 -41.967 1.00 94.56 101 SER A CA 1
ATOM 797 C C . SER A 1 101 ? 26.872 10.540 -41.556 1.00 94.56 101 SER A C 1
ATOM 799 O O . SER A 1 101 ? 26.395 10.890 -40.483 1.00 94.56 101 SER A O 1
ATOM 801 N N . LYS A 1 102 ? 26.247 9.660 -42.351 1.00 94.69 102 LYS A N 1
ATOM 802 C CA . LYS A 1 102 ? 24.952 9.063 -42.000 1.00 94.69 102 LYS A CA 1
ATOM 803 C C . LYS A 1 102 ? 25.034 8.145 -40.776 1.00 94.69 102 LYS A C 1
ATOM 805 O O . LYS A 1 102 ? 24.118 8.136 -39.966 1.00 94.69 102 LYS A O 1
ATOM 810 N N . VAL A 1 103 ? 26.117 7.378 -40.632 1.00 93.81 103 VAL A N 1
ATOM 811 C CA . VAL A 1 103 ? 26.354 6.544 -39.440 1.00 93.81 103 VAL A CA 1
ATOM 812 C C . VAL A 1 103 ? 26.531 7.409 -38.192 1.00 93.81 103 VAL A C 1
ATOM 814 O O . VAL A 1 103 ? 26.002 7.060 -37.145 1.00 93.81 103 VAL A O 1
ATOM 817 N N . GLU A 1 104 ? 27.230 8.537 -38.303 1.00 94.31 104 GLU A N 1
ATOM 818 C CA . GLU A 1 104 ? 27.404 9.483 -37.197 1.00 94.31 104 GLU A CA 1
ATOM 819 C C . GLU A 1 104 ? 26.070 10.117 -36.772 1.00 94.31 104 GLU A C 1
ATOM 821 O O . GLU A 1 104 ? 25.750 10.106 -35.587 1.00 94.31 104 GLU A O 1
ATOM 826 N N . GLN A 1 105 ? 25.249 10.557 -37.734 1.00 94.62 105 GLN A N 1
ATOM 827 C CA . GLN A 1 105 ? 23.901 11.086 -37.475 1.00 94.62 105 GLN A CA 1
ATOM 828 C C . GLN A 1 105 ? 22.982 10.058 -36.802 1.00 94.62 105 GLN A C 1
ATOM 830 O O . GLN A 1 105 ? 22.341 10.356 -35.798 1.00 94.62 105 GLN A O 1
ATOM 835 N N . LEU A 1 106 ? 22.947 8.823 -37.311 1.00 93.50 106 LEU A N 1
ATOM 836 C CA . LEU A 1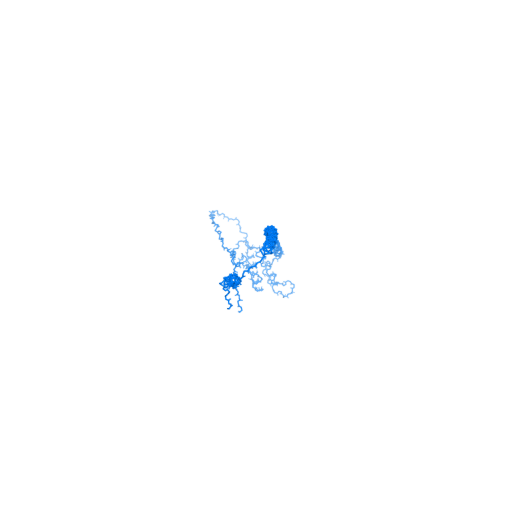 106 ? 22.171 7.751 -36.681 1.00 93.50 106 LEU A CA 1
ATOM 837 C C . LEU A 1 106 ? 22.700 7.419 -35.281 1.00 93.50 106 LEU A C 1
ATOM 839 O O . LEU A 1 106 ? 21.919 7.078 -34.400 1.00 93.50 106 LEU A O 1
ATOM 843 N N . GLY A 1 107 ? 24.013 7.538 -35.063 1.00 91.75 107 GLY A N 1
ATOM 844 C CA . GLY A 1 107 ? 24.621 7.384 -33.745 1.00 91.75 107 GLY A CA 1
ATOM 845 C C . GLY A 1 107 ? 24.071 8.393 -32.738 1.00 91.75 107 GLY A C 1
ATOM 846 O O . GLY A 1 107 ? 23.685 7.991 -31.644 1.00 91.75 107 GLY A O 1
ATOM 847 N N . THR A 1 108 ? 23.972 9.670 -33.120 1.00 93.38 108 THR A N 1
ATOM 848 C CA . THR A 1 108 ? 23.401 10.713 -32.252 1.00 93.38 108 THR A CA 1
ATOM 849 C C . THR A 1 108 ? 21.901 10.526 -32.018 1.00 93.38 108 THR A C 1
ATOM 851 O O . THR A 1 108 ? 21.438 10.638 -30.888 1.00 93.38 108 THR A O 1
ATOM 854 N N . GLU A 1 109 ? 21.140 10.151 -33.051 1.00 93.88 109 GLU A N 1
ATOM 855 C CA . GLU A 1 109 ? 19.698 9.896 -32.912 1.00 93.88 109 GLU A CA 1
ATOM 856 C C . GLU A 1 109 ? 19.411 8.721 -31.964 1.00 93.88 109 GLU A C 1
ATOM 858 O O . GLU A 1 109 ? 18.496 8.788 -31.146 1.00 93.88 109 GLU A O 1
ATOM 863 N N . VAL A 1 110 ? 20.208 7.648 -32.029 1.00 93.06 110 VAL A N 1
ATOM 864 C CA . VAL A 1 110 ? 20.070 6.508 -31.111 1.00 93.06 110 VAL A CA 1
ATOM 865 C C . VAL A 1 110 ? 20.347 6.933 -29.670 1.00 93.06 110 VAL A C 1
ATOM 867 O O . VAL A 1 110 ? 19.579 6.564 -28.785 1.00 93.06 110 VAL A O 1
ATOM 870 N N . THR A 1 111 ? 21.387 7.737 -29.424 1.00 92.12 111 THR A N 1
ATOM 871 C CA . THR A 1 111 ? 21.681 8.214 -28.064 1.00 92.12 111 THR A CA 1
ATOM 872 C C . THR A 1 111 ? 20.581 9.113 -27.505 1.00 92.12 111 THR A C 1
ATOM 874 O O . THR A 1 111 ? 20.250 9.002 -26.324 1.00 92.12 111 THR A O 1
ATOM 877 N N . ASP A 1 112 ? 19.971 9.956 -28.342 1.00 92.44 112 ASP A N 1
ATOM 878 C CA . ASP A 1 112 ? 18.863 10.822 -27.929 1.00 92.44 112 ASP A CA 1
ATOM 879 C C . ASP A 1 112 ? 17.618 9.991 -27.578 1.00 92.44 112 ASP A C 1
ATOM 881 O O . ASP A 1 112 ? 17.017 10.179 -26.519 1.00 92.44 112 ASP A O 1
ATOM 885 N N . LEU A 1 113 ? 17.281 8.992 -28.401 1.00 91.12 113 LEU A N 1
ATOM 886 C CA . LEU A 1 113 ? 16.165 8.075 -28.138 1.00 91.12 113 LEU A CA 1
ATOM 887 C C . LEU A 1 113 ? 16.377 7.232 -26.872 1.00 91.12 113 LEU A C 1
ATOM 889 O O . LEU A 1 113 ? 15.430 6.977 -26.123 1.00 91.12 113 LEU A O 1
ATOM 893 N N . GLU A 1 114 ? 17.608 6.794 -26.603 1.00 91.62 114 GLU A N 1
ATOM 894 C CA . GLU A 1 114 ? 17.949 6.094 -25.361 1.00 91.62 114 GLU A CA 1
ATOM 895 C C . GLU A 1 114 ? 17.768 7.002 -24.135 1.00 91.62 114 GLU A C 1
ATOM 897 O O . GLU A 1 114 ? 17.221 6.564 -23.114 1.00 91.62 114 GLU A O 1
ATOM 902 N N . ALA A 1 115 ? 18.160 8.275 -24.239 1.00 90.88 115 ALA A N 1
ATOM 903 C CA . ALA A 1 115 ? 17.957 9.262 -23.185 1.00 90.88 115 ALA A CA 1
ATOM 904 C C . ALA A 1 115 ? 16.462 9.529 -22.932 1.00 90.88 115 ALA A C 1
ATOM 906 O O . ALA A 1 115 ? 16.019 9.491 -21.781 1.00 90.88 115 ALA A O 1
ATOM 907 N N . GLU A 1 116 ? 15.664 9.720 -23.984 1.00 90.50 116 GLU A N 1
ATOM 908 C CA . GLU A 1 116 ? 14.210 9.898 -23.882 1.00 90.50 116 GLU A CA 1
ATOM 909 C C . GLU A 1 116 ? 13.526 8.677 -23.255 1.00 90.50 116 GLU A C 1
ATOM 911 O O . GLU A 1 116 ? 12.718 8.810 -22.332 1.00 90.50 116 GLU A O 1
ATOM 916 N N . SER A 1 117 ? 13.892 7.469 -23.690 1.00 92.38 117 SER A N 1
ATOM 917 C CA . SER A 1 117 ? 13.381 6.214 -23.128 1.00 92.38 117 SER A CA 1
ATOM 918 C C . SER A 1 117 ? 13.679 6.098 -21.628 1.00 92.38 117 SER A C 1
ATOM 920 O O . SER A 1 117 ? 12.802 5.743 -20.833 1.00 92.38 117 SER A O 1
ATOM 922 N N . SER A 1 118 ? 14.891 6.480 -21.213 1.00 92.25 118 SER A N 1
ATOM 923 C CA . SER A 1 118 ? 15.288 6.527 -19.802 1.00 92.25 118 SER A CA 1
ATOM 924 C C . SER A 1 118 ? 14.446 7.524 -18.995 1.00 92.25 118 SER A C 1
ATOM 926 O O . SER A 1 118 ? 13.955 7.192 -17.912 1.00 92.25 118 SER A O 1
ATOM 928 N N . ILE A 1 119 ? 14.196 8.723 -19.533 1.00 92.38 119 ILE A N 1
ATOM 929 C CA . ILE A 1 119 ? 13.327 9.729 -18.898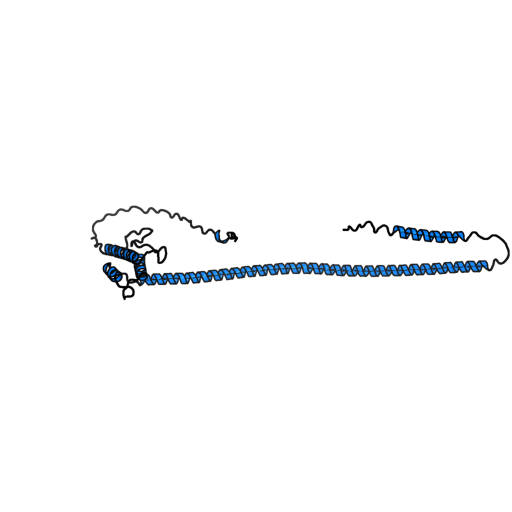 1.00 92.38 119 ILE A CA 1
ATOM 930 C C . ILE A 1 119 ? 11.906 9.183 -18.727 1.00 92.38 119 ILE A C 1
ATOM 932 O O . ILE A 1 119 ? 11.341 9.271 -17.634 1.00 92.38 119 ILE A O 1
ATOM 936 N N . HIS A 1 120 ? 11.336 8.576 -19.768 1.00 91.56 120 HIS A N 1
ATOM 937 C CA . HIS A 1 120 ? 9.990 8.009 -19.714 1.00 91.56 120 HIS A CA 1
ATOM 938 C C . HIS A 1 120 ? 9.863 6.881 -18.694 1.00 91.56 120 HIS A C 1
ATOM 940 O O . HIS A 1 120 ? 8.862 6.822 -17.974 1.00 91.56 120 HIS A O 1
ATOM 946 N N . LYS A 1 121 ? 10.873 6.013 -18.594 1.00 94.00 121 LYS A N 1
ATOM 947 C CA . LYS A 1 121 ? 10.911 4.963 -17.576 1.00 94.00 121 LYS A CA 1
ATOM 948 C C . LYS A 1 121 ? 10.929 5.561 -16.170 1.00 94.00 121 LYS A C 1
ATOM 950 O O . LYS A 1 121 ? 10.070 5.229 -15.364 1.00 94.00 121 LYS A O 1
ATOM 955 N N . ASN A 1 122 ? 11.814 6.522 -15.914 1.00 93.56 122 ASN A N 1
ATOM 956 C CA . ASN A 1 122 ? 11.893 7.193 -14.615 1.00 93.56 122 ASN A CA 1
ATOM 957 C C . ASN A 1 122 ? 10.584 7.907 -14.234 1.00 93.56 122 ASN A C 1
ATOM 959 O O . ASN A 1 122 ? 10.194 7.910 -13.067 1.00 93.56 122 ASN A O 1
ATOM 963 N N . LEU A 1 123 ? 9.898 8.527 -15.198 1.00 93.50 123 LEU A N 1
ATOM 964 C CA . LEU A 1 123 ? 8.596 9.157 -14.964 1.00 93.50 123 LEU A CA 1
ATOM 965 C C . LEU A 1 123 ? 7.514 8.130 -14.622 1.00 93.50 123 LEU A C 1
ATOM 967 O O . LEU A 1 123 ? 6.706 8.384 -13.730 1.00 93.50 123 LEU A O 1
ATOM 971 N N . ARG A 1 124 ? 7.509 6.978 -15.301 1.00 95.69 124 ARG A N 1
ATOM 972 C CA . ARG A 1 124 ? 6.588 5.879 -15.001 1.00 95.69 124 ARG A CA 1
ATOM 973 C C . ARG A 1 124 ? 6.824 5.334 -13.599 1.00 95.69 124 ARG A C 1
ATOM 975 O O . ARG A 1 124 ? 5.876 5.287 -12.827 1.00 95.69 124 ARG A O 1
ATOM 982 N N . ASP A 1 125 ? 8.070 5.026 -13.252 1.00 94.25 125 ASP A N 1
ATOM 983 C CA . ASP A 1 125 ? 8.428 4.472 -11.943 1.00 94.25 125 ASP A CA 1
ATOM 984 C C . ASP A 1 125 ? 8.019 5.437 -10.811 1.00 94.25 125 ASP A C 1
ATOM 986 O O . ASP A 1 125 ? 7.419 5.035 -9.813 1.00 94.25 125 ASP A O 1
ATOM 990 N N . LYS A 1 126 ? 8.243 6.748 -10.995 1.00 94.50 126 LYS A N 1
ATOM 991 C CA . LYS A 1 126 ? 7.771 7.783 -10.057 1.00 94.50 126 LYS A CA 1
ATOM 992 C C . LYS A 1 126 ? 6.248 7.842 -9.964 1.00 94.50 126 LYS A C 1
ATOM 994 O O . LYS A 1 126 ? 5.710 8.013 -8.873 1.00 94.50 126 LYS A O 1
ATOM 999 N N . HIS A 1 127 ? 5.545 7.729 -11.089 1.00 95.50 127 HIS A N 1
ATOM 1000 C CA . HIS A 1 127 ? 4.086 7.719 -11.095 1.00 95.50 127 HIS A CA 1
ATOM 1001 C C . HIS A 1 127 ? 3.531 6.495 -10.355 1.00 95.50 127 HIS A C 1
ATOM 1003 O O . HIS A 1 127 ? 2.648 6.646 -9.514 1.00 95.50 127 HIS A O 1
ATOM 1009 N N . GLU A 1 128 ? 4.093 5.311 -10.601 1.00 96.38 128 GLU A N 1
ATOM 1010 C CA . GLU A 1 128 ? 3.739 4.072 -9.903 1.00 96.38 128 GLU A CA 1
ATOM 1011 C C . GLU A 1 128 ? 3.980 4.189 -8.394 1.00 96.38 128 GLU A C 1
ATOM 1013 O O . GLU A 1 128 ? 3.111 3.819 -7.604 1.00 96.38 128 GLU A O 1
ATOM 1018 N N . GLN A 1 129 ? 5.100 4.789 -7.978 1.00 96.69 129 GLN A N 1
ATOM 1019 C CA . GLN A 1 129 ? 5.377 5.054 -6.567 1.00 96.69 129 GLN A CA 1
ATOM 1020 C C . GLN A 1 129 ? 4.332 5.986 -5.937 1.00 96.69 129 GLN A C 1
ATOM 1022 O O . GLN A 1 129 ? 3.842 5.709 -4.843 1.00 96.69 129 GLN A O 1
ATOM 1027 N N . VAL A 1 130 ? 3.951 7.071 -6.619 1.00 96.44 130 VAL A N 1
ATOM 1028 C CA . VAL A 1 130 ? 2.930 8.012 -6.125 1.00 96.44 130 VAL A CA 1
ATOM 1029 C C . VAL A 1 130 ? 1.563 7.335 -5.997 1.00 96.44 130 VAL A C 1
ATOM 1031 O O . VAL A 1 130 ? 0.887 7.518 -4.983 1.00 96.44 130 VAL A O 1
ATOM 1034 N N . VAL A 1 131 ? 1.162 6.535 -6.989 1.00 97.12 131 VAL A N 1
ATOM 1035 C CA . VAL A 1 131 ? -0.087 5.757 -6.940 1.00 97.12 131 VAL A CA 1
ATOM 1036 C C . VAL A 1 131 ? -0.051 4.778 -5.769 1.00 97.12 131 VAL A C 1
ATOM 1038 O O . VAL A 1 131 ? -0.974 4.759 -4.959 1.00 97.12 131 VAL A O 1
ATOM 1041 N N . HIS A 1 132 ? 1.050 4.043 -5.607 1.00 96.38 132 HIS A N 1
ATOM 1042 C CA . HIS A 1 132 ? 1.218 3.110 -4.499 1.00 96.38 132 HIS A CA 1
ATOM 1043 C C . HIS A 1 132 ? 1.123 3.799 -3.130 1.00 96.38 132 HIS A C 1
ATOM 1045 O O . HIS A 1 132 ? 0.410 3.324 -2.246 1.00 96.38 132 HIS A O 1
ATOM 1051 N N . MET A 1 133 ? 1.791 4.943 -2.948 1.00 96.75 133 MET A N 1
ATOM 1052 C CA . MET A 1 133 ? 1.718 5.714 -1.703 1.00 96.75 133 MET A CA 1
ATOM 1053 C C . MET A 1 133 ? 0.294 6.183 -1.397 1.00 96.75 133 MET A C 1
ATOM 1055 O O . MET A 1 133 ? -0.128 6.155 -0.238 1.00 96.75 133 MET A O 1
ATOM 1059 N N . LYS A 1 134 ? -0.457 6.594 -2.424 1.00 97.00 134 LYS A N 1
ATOM 1060 C CA . LYS A 1 134 ? -1.862 6.971 -2.273 1.00 97.00 134 LYS A CA 1
ATOM 1061 C C . LYS A 1 134 ? -2.709 5.777 -1.826 1.00 97.00 134 LYS A C 1
ATOM 1063 O O . LYS A 1 134 ? -3.422 5.893 -0.835 1.00 97.00 134 LYS A O 1
ATOM 1068 N N . ASP A 1 135 ? -2.558 4.624 -2.469 1.00 96.50 135 ASP A N 1
ATOM 1069 C CA . ASP A 1 135 ? -3.300 3.408 -2.116 1.00 96.50 135 ASP A CA 1
ATOM 1070 C C . ASP A 1 135 ? -3.009 2.939 -0.682 1.00 96.50 135 ASP A C 1
ATOM 1072 O O . ASP A 1 135 ? -3.911 2.503 0.037 1.00 96.50 135 ASP A O 1
ATOM 1076 N N . VAL A 1 136 ? -1.748 3.023 -0.243 1.00 96.12 136 VAL A N 1
ATOM 1077 C CA . VAL A 1 136 ? -1.353 2.698 1.137 1.00 96.12 136 VAL A CA 1
ATOM 1078 C C . VAL A 1 136 ? -2.010 3.658 2.125 1.00 96.12 136 VAL A C 1
ATOM 1080 O O . VAL A 1 136 ? -2.556 3.215 3.139 1.00 96.12 136 VAL A O 1
ATOM 1083 N N . ARG A 1 137 ? -1.995 4.962 1.827 1.00 95.75 137 ARG A N 1
ATOM 1084 C CA . ARG A 1 137 ? -2.644 5.978 2.660 1.00 95.75 137 ARG A CA 1
ATOM 1085 C C . ARG A 1 137 ? -4.142 5.716 2.780 1.00 95.75 137 ARG A C 1
ATOM 1087 O O . ARG A 1 137 ? -4.649 5.688 3.899 1.00 95.75 137 ARG A O 1
ATOM 1094 N N . ASP A 1 138 ? -4.826 5.482 1.667 1.00 95.75 138 ASP A N 1
ATOM 1095 C CA . ASP A 1 138 ? -6.275 5.276 1.643 1.00 95.75 138 ASP A CA 1
ATOM 1096 C C . ASP A 1 138 ? -6.669 4.020 2.444 1.00 95.75 138 ASP A C 1
ATOM 1098 O O . ASP A 1 138 ? -7.574 4.069 3.279 1.00 95.75 138 ASP A O 1
ATOM 1102 N N . LYS A 1 139 ? -5.911 2.923 2.306 1.00 96.31 139 LYS A N 1
ATOM 1103 C CA . LYS A 1 139 ? -6.107 1.697 3.104 1.00 96.31 139 LYS A CA 1
ATOM 1104 C C . LYS A 1 139 ? -5.864 1.900 4.598 1.00 96.31 139 LYS A C 1
ATOM 1106 O O . LYS A 1 139 ? -6.537 1.272 5.418 1.00 96.31 139 LYS A O 1
ATOM 1111 N N . ASN A 1 140 ? -4.886 2.722 4.972 1.00 95.94 140 ASN A N 1
ATOM 1112 C CA . ASN A 1 140 ? -4.627 3.025 6.379 1.00 95.94 140 ASN A CA 1
ATOM 1113 C C . ASN A 1 140 ? -5.765 3.861 6.973 1.00 95.94 140 ASN A C 1
ATOM 1115 O O . ASN A 1 140 ? -6.277 3.503 8.030 1.00 95.94 140 ASN A O 1
ATOM 1119 N N . VAL A 1 141 ? -6.243 4.877 6.249 1.00 95.88 141 VAL A N 1
ATOM 1120 C CA . VAL A 1 141 ? -7.407 5.675 6.663 1.00 95.88 141 VAL A CA 1
ATOM 1121 C C . VAL A 1 141 ? -8.643 4.790 6.845 1.00 95.88 141 VAL A C 1
ATOM 1123 O O . VAL A 1 141 ? -9.323 4.886 7.863 1.00 95.88 141 VAL A O 1
ATOM 1126 N N . GLU A 1 142 ? -8.927 3.882 5.911 1.00 96.31 142 GLU A N 1
ATOM 1127 C CA . GLU A 1 142 ? -10.062 2.957 6.025 1.00 96.31 142 GLU A CA 1
ATOM 1128 C C . GLU A 1 142 ? -9.954 2.043 7.260 1.00 96.31 142 GLU A C 1
ATOM 1130 O O . GLU A 1 142 ? -10.936 1.824 7.988 1.00 96.31 142 GLU A O 1
ATOM 1135 N N . ARG A 1 143 ? -8.750 1.528 7.532 1.00 94.75 143 ARG A N 1
ATOM 1136 C CA . ARG A 1 143 ? -8.473 0.703 8.712 1.00 94.75 143 ARG A CA 1
ATOM 1137 C C . ARG A 1 143 ? -8.688 1.489 9.999 1.00 94.75 143 ARG A C 1
ATOM 1139 O O . ARG A 1 143 ? -9.319 0.963 10.917 1.00 94.75 143 ARG A O 1
ATOM 1146 N N . ASP A 1 144 ? -8.215 2.728 10.050 1.00 95.38 144 ASP A N 1
ATOM 1147 C CA . ASP A 1 144 ? -8.344 3.5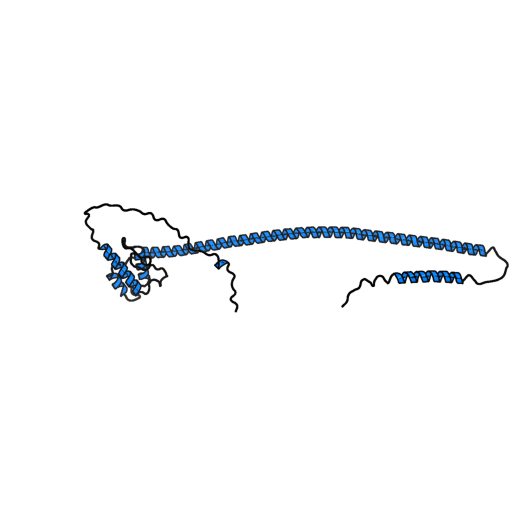98 11.216 1.00 95.38 144 ASP A CA 1
ATOM 1148 C C . ASP A 1 144 ? -9.801 3.980 11.466 1.00 95.38 144 ASP A C 1
ATOM 1150 O O . ASP A 1 144 ? -10.274 3.855 12.593 1.00 95.38 144 ASP A O 1
ATOM 1154 N N . VAL A 1 145 ? -10.565 4.308 10.421 1.00 95.88 145 VAL A N 1
ATOM 1155 C CA . VAL A 1 145 ? -12.014 4.549 10.528 1.00 95.88 145 VAL A CA 1
ATOM 1156 C C . VAL A 1 145 ? -12.732 3.313 11.069 1.00 95.88 145 VAL A C 1
ATOM 1158 O O . VAL A 1 145 ? -13.591 3.415 11.945 1.00 95.88 145 VAL A O 1
ATOM 1161 N N . THR A 1 146 ? -12.386 2.122 10.580 1.00 95.25 146 THR A N 1
ATOM 1162 C CA . THR A 1 146 ? -12.993 0.870 11.055 1.00 95.25 146 THR A CA 1
ATOM 1163 C C . THR A 1 146 ? -12.620 0.577 12.505 1.00 95.25 146 THR A C 1
ATOM 1165 O O . THR A 1 146 ? -13.464 0.136 13.288 1.00 95.25 146 THR A O 1
ATOM 1168 N N . ARG A 1 147 ? -11.363 0.826 12.884 1.00 93.62 147 ARG A N 1
ATOM 1169 C CA . ARG A 1 147 ? -10.883 0.691 14.260 1.00 93.62 147 ARG A CA 1
ATOM 1170 C C . ARG A 1 147 ? -11.615 1.662 15.180 1.00 93.62 147 ARG A C 1
ATOM 1172 O O . ARG A 1 147 ? -12.113 1.218 16.209 1.00 93.62 147 ARG A O 1
ATOM 1179 N N . GLN A 1 148 ? -11.744 2.924 14.783 1.00 94.62 148 GLN A N 1
ATOM 1180 C CA . GLN A 1 148 ? -12.434 3.944 15.561 1.00 94.62 148 GLN A CA 1
ATOM 1181 C C . GLN A 1 148 ? -13.906 3.583 15.755 1.00 94.62 148 GLN A C 1
ATOM 1183 O O . GLN A 1 148 ? -14.351 3.500 16.889 1.00 94.62 148 GLN A O 1
ATOM 1188 N N . LYS A 1 149 ? -14.620 3.179 14.696 1.00 95.12 149 LYS A N 1
ATOM 1189 C CA . LYS A 1 149 ? -16.011 2.699 14.808 1.00 95.12 149 LYS A CA 1
ATOM 1190 C C . LYS A 1 149 ? -16.176 1.542 15.799 1.00 95.12 149 LYS A C 1
ATOM 1192 O O . LYS A 1 149 ? -17.197 1.445 16.473 1.00 95.12 149 LYS A O 1
ATOM 1197 N N . ARG A 1 150 ? -15.199 0.629 15.881 1.00 91.31 150 ARG A N 1
ATOM 1198 C CA . ARG A 1 150 ? -15.216 -0.466 16.870 1.00 91.31 150 ARG A CA 1
ATOM 1199 C C . ARG A 1 150 ? -15.000 0.049 18.290 1.00 91.31 150 ARG A C 1
ATOM 1201 O O . ARG A 1 150 ? -15.648 -0.459 19.199 1.00 91.31 150 ARG A O 1
ATOM 1208 N N . VAL A 1 151 ? -14.106 1.020 18.468 1.00 90.19 151 VAL A N 1
ATOM 1209 C CA . VAL A 1 151 ? -13.866 1.680 19.758 1.00 90.19 151 VAL A CA 1
ATOM 1210 C C . VAL A 1 151 ? -15.110 2.445 20.197 1.00 90.19 151 VAL A C 1
ATOM 1212 O O . VAL A 1 151 ? -15.579 2.212 21.305 1.00 90.19 151 VAL A O 1
ATOM 1215 N N . ASP A 1 152 ? -15.694 3.258 19.318 1.00 93.12 152 ASP A N 1
ATOM 1216 C CA . ASP A 1 152 ? -16.901 4.038 19.597 1.00 93.12 152 ASP A CA 1
ATOM 1217 C C . ASP A 1 152 ? -18.057 3.118 20.000 1.00 93.12 152 ASP A C 1
ATOM 1219 O O . ASP A 1 152 ? -18.692 3.326 21.028 1.00 93.12 152 ASP A O 1
ATOM 1223 N N . LYS A 1 153 ? -18.269 2.019 19.261 1.00 92.00 153 LYS A N 1
ATOM 1224 C CA . LYS A 1 153 ? -19.290 1.019 19.602 1.00 92.00 153 LYS A CA 1
ATOM 1225 C C . LYS A 1 153 ? -19.029 0.339 20.949 1.00 92.00 153 LYS A C 1
ATOM 1227 O O . LYS A 1 153 ? -19.973 0.038 21.675 1.00 92.00 153 LYS A O 1
ATOM 1232 N N . ALA A 1 154 ? -17.770 0.056 21.285 1.00 88.75 154 ALA A N 1
ATOM 1233 C CA . ALA A 1 154 ? -17.421 -0.509 22.587 1.00 88.75 154 ALA A CA 1
ATOM 1234 C C . ALA A 1 154 ? -17.678 0.500 23.718 1.00 88.75 154 ALA A C 1
ATOM 1236 O O . ALA A 1 154 ? -18.234 0.132 24.747 1.00 88.75 154 ALA A O 1
ATOM 1237 N N . GLN A 1 155 ? -17.339 1.773 23.510 1.00 90.56 155 GLN A N 1
ATOM 1238 C CA . GLN A 1 155 ? -17.609 2.851 24.462 1.00 90.56 155 GLN A CA 1
ATOM 1239 C C . GLN A 1 155 ? -19.109 3.098 24.641 1.00 90.56 155 GLN A C 1
ATOM 1241 O O . GLN A 1 155 ? -19.565 3.244 25.770 1.00 90.56 155 GLN A O 1
ATOM 1246 N N . GLU A 1 156 ? -19.890 3.080 23.561 1.00 93.38 156 GLU A N 1
ATOM 1247 C CA . GLU A 1 156 ? -21.351 3.186 23.602 1.00 93.38 156 GLU A CA 1
ATOM 1248 C C . GLU A 1 156 ? -21.979 2.005 24.355 1.00 93.38 156 GLU A C 1
ATOM 1250 O O . GLU A 1 156 ? -22.866 2.196 25.190 1.00 93.38 156 GLU A O 1
ATOM 1255 N N . ALA A 1 157 ? -21.488 0.783 24.124 1.00 91.06 157 ALA A N 1
ATOM 1256 C CA . ALA A 1 157 ? -21.924 -0.392 24.874 1.00 91.06 157 ALA A CA 1
ATOM 1257 C C . ALA A 1 157 ? -21.633 -0.239 26.374 1.00 91.06 157 ALA A C 1
ATOM 1259 O O . ALA A 1 157 ? -22.498 -0.531 27.195 1.00 91.06 157 ALA A O 1
ATOM 1260 N N . ILE A 1 158 ? -20.454 0.273 26.743 1.00 90.31 158 ILE A N 1
ATOM 1261 C CA . ILE A 1 158 ? -20.122 0.569 28.142 1.00 90.31 158 ILE A CA 1
ATOM 1262 C C . ILE A 1 158 ? -21.073 1.638 28.690 1.00 90.31 158 ILE A C 1
ATOM 1264 O O . ILE A 1 158 ? -21.702 1.413 29.716 1.00 90.31 158 ILE A O 1
ATOM 1268 N N . ALA A 1 159 ? -21.243 2.769 28.004 1.00 89.81 159 ALA A N 1
ATOM 1269 C CA . ALA A 1 159 ? -22.067 3.885 28.473 1.00 89.81 159 ALA A CA 1
ATOM 1270 C C . ALA A 1 159 ? -23.552 3.518 28.653 1.00 89.81 159 ALA A C 1
ATOM 1272 O O . ALA A 1 159 ? -24.196 4.001 29.581 1.00 89.81 159 ALA A O 1
ATOM 1273 N N . SER A 1 160 ? -24.087 2.647 27.794 1.00 90.88 160 SER A N 1
ATOM 1274 C CA . SER A 1 160 ? -25.474 2.162 27.858 1.00 90.88 160 SER A CA 1
ATOM 1275 C C . SER A 1 160 ? -25.693 1.012 28.850 1.00 90.88 160 SER A C 1
ATOM 1277 O O . SER A 1 160 ? -26.832 0.602 29.079 1.00 90.88 160 SER A O 1
ATOM 1279 N N . THR A 1 161 ? -24.628 0.485 29.460 1.00 90.69 161 THR A N 1
ATOM 1280 C CA . THR A 1 161 ? -24.730 -0.613 30.425 1.00 90.69 161 THR A CA 1
ATOM 1281 C C . THR A 1 161 ? -25.350 -0.137 31.735 1.00 90.69 161 THR A C 1
ATOM 1283 O O . THR A 1 161 ? -24.862 0.795 32.373 1.00 90.69 161 THR A O 1
ATOM 1286 N N . VAL A 1 162 ? -26.396 -0.833 32.187 1.00 89.94 162 VAL A N 1
ATOM 1287 C CA . VAL A 1 162 ? -26.954 -0.648 33.532 1.00 89.94 162 VAL A CA 1
ATOM 1288 C C . VAL A 1 162 ? -26.049 -1.357 34.538 1.00 89.94 162 VAL A C 1
ATOM 1290 O O . VAL A 1 162 ? -25.935 -2.585 34.527 1.00 89.94 162 VAL A O 1
ATOM 1293 N N . ALA A 1 163 ? -25.376 -0.580 35.385 1.00 89.06 163 ALA A N 1
ATOM 1294 C CA . ALA A 1 163 ? -24.419 -1.107 36.349 1.00 89.06 163 ALA A CA 1
ATOM 1295 C C . ALA A 1 163 ? -25.102 -1.863 37.495 1.00 89.06 163 ALA A C 1
ATOM 1297 O O . ALA A 1 163 ? -26.090 -1.395 38.066 1.00 89.06 163 ALA A O 1
ATOM 1298 N N . ILE A 1 164 ? -24.538 -3.009 37.877 1.00 90.00 164 ILE A N 1
ATOM 1299 C CA . ILE A 1 164 ? -24.966 -3.732 39.076 1.00 90.00 164 ILE A CA 1
ATOM 1300 C C . ILE A 1 164 ? -24.445 -2.969 40.297 1.00 90.00 164 ILE A C 1
ATOM 1302 O O . ILE A 1 164 ? -23.242 -2.887 40.527 1.00 90.00 164 ILE A O 1
ATOM 1306 N N . ALA A 1 165 ? -25.359 -2.391 41.074 1.00 84.88 165 ALA A N 1
ATOM 1307 C CA . ALA A 1 165 ? -25.008 -1.498 42.177 1.00 84.88 165 ALA A CA 1
ATOM 1308 C C . ALA A 1 165 ? -24.839 -2.198 43.537 1.00 84.88 165 ALA A C 1
ATOM 1310 O O . ALA A 1 165 ? -24.275 -1.598 44.448 1.00 84.88 165 ALA A O 1
ATOM 1311 N N . SER A 1 166 ? -25.313 -3.440 43.697 1.00 90.31 166 SER A N 1
ATOM 1312 C CA . SER A 1 166 ? -25.250 -4.173 44.968 1.00 90.31 166 SER A CA 1
ATOM 1313 C C . SER A 1 166 ? -24.586 -5.540 44.824 1.00 90.31 166 SER A C 1
ATOM 1315 O O . SER A 1 166 ? -24.709 -6.218 43.802 1.00 90.31 166 SER A O 1
ATOM 1317 N N . VAL A 1 167 ? -23.879 -5.954 45.880 1.00 91.38 167 VAL A N 1
ATOM 1318 C CA . VAL A 1 167 ? -23.230 -7.272 45.947 1.00 91.38 167 VAL A CA 1
ATOM 1319 C C . VAL A 1 167 ? -24.273 -8.391 45.939 1.00 91.38 167 VAL A C 1
ATOM 1321 O O . VAL A 1 167 ? -24.074 -9.390 45.259 1.00 91.38 167 VAL A O 1
ATOM 1324 N N . GLU A 1 168 ? -25.411 -8.196 46.608 1.00 92.38 168 GLU A N 1
ATOM 1325 C CA . GLU A 1 168 ? -26.513 -9.167 46.635 1.00 92.38 168 GLU A CA 1
ATOM 1326 C C . GLU A 1 168 ? -27.076 -9.441 45.233 1.00 92.38 168 GLU A C 1
ATOM 1328 O O . GLU A 1 168 ? -27.263 -10.596 44.849 1.00 92.38 168 GLU A O 1
ATOM 1333 N N . ALA A 1 169 ? -27.288 -8.392 44.427 1.00 90.69 169 ALA A N 1
ATOM 1334 C CA . ALA A 1 169 ? -27.758 -8.546 43.051 1.00 90.69 169 ALA A CA 1
ATOM 1335 C C . ALA A 1 169 ? -26.711 -9.239 42.165 1.00 90.69 169 ALA A C 1
ATOM 1337 O O . ALA A 1 169 ? -27.064 -10.051 41.307 1.00 90.69 169 ALA A O 1
ATOM 1338 N N . LEU A 1 170 ? -25.424 -8.953 42.390 1.00 93.00 170 LEU A N 1
ATOM 1339 C CA . LEU A 1 170 ? -24.329 -9.618 41.689 1.00 93.00 170 LEU A CA 1
ATOM 1340 C C . LEU A 1 170 ? -24.265 -11.117 42.028 1.00 93.00 170 LEU A C 1
ATOM 1342 O O . LEU A 1 170 ? -24.139 -11.944 41.125 1.00 93.00 170 LEU A O 1
ATOM 1346 N N . GLU A 1 171 ? -24.361 -11.476 43.308 1.00 93.50 171 GLU A N 1
ATOM 1347 C CA . GLU A 1 171 ? -24.350 -12.866 43.778 1.00 93.50 171 GLU A CA 1
ATOM 1348 C C . GLU A 1 171 ? -25.553 -13.649 43.248 1.00 93.50 171 GLU A C 1
ATOM 1350 O O . GLU A 1 171 ? -25.383 -14.746 42.711 1.00 93.50 171 GLU A O 1
ATOM 1355 N N . ALA A 1 172 ? -26.749 -13.055 43.295 1.00 91.12 172 ALA A N 1
ATOM 1356 C CA . ALA A 1 172 ? -27.954 -13.651 42.729 1.00 91.12 172 ALA A CA 1
ATOM 1357 C C . ALA A 1 172 ? -27.795 -13.935 41.226 1.00 91.12 172 ALA A C 1
ATOM 1359 O O . ALA A 1 172 ? -28.075 -15.045 40.778 1.00 91.12 172 ALA A O 1
ATOM 1360 N N . ALA A 1 173 ? -27.279 -12.973 40.453 1.00 89.56 173 ALA A N 1
ATOM 1361 C CA . ALA A 1 173 ? -27.054 -13.136 39.015 1.00 89.56 173 ALA A CA 1
ATOM 1362 C C . ALA A 1 173 ? -25.940 -14.148 38.683 1.00 89.56 173 ALA A C 1
ATOM 1364 O O . ALA A 1 173 ? -25.969 -14.804 37.638 1.00 89.56 173 ALA A O 1
ATOM 1365 N N . TYR A 1 174 ? -24.945 -14.292 39.561 1.00 90.94 174 TYR A N 1
ATOM 1366 C CA . TYR A 1 174 ? -23.831 -15.218 39.367 1.00 90.94 174 TYR A CA 1
ATOM 1367 C C . TYR A 1 174 ? -24.242 -16.689 39.505 1.00 90.94 174 TYR A C 1
ATOM 1369 O O . TYR A 1 174 ? -23.702 -17.534 38.779 1.00 90.94 174 TYR A O 1
ATOM 1377 N N . LEU A 1 175 ? -25.197 -16.970 40.400 1.00 92.19 175 LEU A N 1
ATOM 1378 C CA . LEU A 1 175 ? -25.730 -18.305 40.695 1.00 92.19 175 LEU A CA 1
ATOM 1379 C C . LEU A 1 175 ? -26.717 -18.828 39.642 1.00 92.19 175 LEU A C 1
ATOM 1381 O O . LEU A 1 175 ? -27.022 -20.021 39.632 1.00 92.19 175 LEU A O 1
ATOM 1385 N N . ILE A 1 176 ? -27.209 -17.966 38.749 1.00 92.19 176 ILE A N 1
ATOM 1386 C CA . ILE A 1 176 ? -28.093 -18.371 37.653 1.00 92.19 176 ILE A CA 1
ATOM 1387 C C . ILE A 1 176 ? -27.369 -19.381 36.751 1.00 92.19 176 ILE A C 1
ATOM 1389 O O . ILE A 1 176 ? -26.179 -19.249 36.453 1.00 92.19 176 ILE A O 1
ATOM 1393 N N . ALA A 1 177 ? -28.094 -20.408 36.303 1.00 90.12 177 ALA A N 1
ATOM 1394 C CA . ALA A 1 177 ? -27.539 -21.438 35.435 1.00 90.12 177 ALA A CA 1
ATOM 1395 C C . ALA A 1 177 ? -27.125 -20.864 34.061 1.00 90.12 177 ALA A C 1
ATOM 1397 O O . ALA A 1 177 ? -27.796 -19.973 33.532 1.00 90.12 177 ALA A O 1
ATOM 1398 N N . PRO A 1 178 ? -26.059 -21.389 33.425 1.00 89.75 178 PRO A N 1
ATOM 1399 C CA . PRO A 1 178 ? -25.676 -20.973 32.081 1.00 89.75 178 PRO A CA 1
ATOM 1400 C C . PRO A 1 178 ? -26.845 -21.077 31.095 1.00 89.75 178 PRO A C 1
ATOM 1402 O O . PRO A 1 178 ? -27.537 -22.092 31.063 1.00 89.75 178 PRO A O 1
ATOM 1405 N N . ARG A 1 179 ? -27.007 -20.055 30.241 1.00 87.25 179 ARG A N 1
ATOM 1406 C CA . ARG A 1 179 ? -28.075 -19.928 29.222 1.00 87.25 179 ARG A CA 1
ATOM 1407 C C . ARG A 1 179 ? -29.488 -19.662 29.760 1.00 87.25 179 ARG A C 1
ATOM 1409 O O . ARG A 1 179 ? -30.400 -19.572 28.946 1.00 87.25 179 ARG A O 1
ATOM 1416 N N . ALA A 1 180 ? -29.676 -19.525 31.072 1.00 90.44 180 ALA A N 1
ATOM 1417 C CA . ALA A 1 180 ? -30.924 -19.004 31.621 1.00 90.44 180 ALA A CA 1
ATOM 1418 C C . ALA A 1 180 ? -30.962 -17.469 31.534 1.00 90.44 180 ALA A C 1
ATOM 1420 O O . ALA A 1 180 ? -29.917 -16.809 31.498 1.00 90.44 180 ALA A O 1
ATOM 1421 N N . ASP A 1 181 ? -32.166 -16.902 31.506 1.00 87.94 181 ASP A N 1
ATOM 1422 C CA . ASP A 1 181 ? -32.348 -15.452 31.489 1.00 87.94 181 ASP A CA 1
ATOM 1423 C C . ASP A 1 181 ? -31.742 -14.816 32.745 1.00 87.94 181 ASP A C 1
ATOM 1425 O O . ASP A 1 181 ? -31.899 -15.313 33.859 1.00 87.94 181 ASP A O 1
ATOM 1429 N N . GLY A 1 182 ? -30.997 -13.727 32.551 1.00 83.81 182 GLY A N 1
ATOM 1430 C CA . GLY A 1 182 ? -30.245 -13.072 33.625 1.00 83.81 182 GLY A CA 1
ATOM 1431 C C . GLY A 1 182 ? -28.891 -13.715 33.948 1.00 83.81 182 GLY A C 1
ATOM 1432 O O . GLY A 1 182 ? -28.165 -13.183 34.786 1.00 83.81 182 GLY A O 1
ATOM 1433 N N . TYR A 1 183 ? -28.497 -14.803 33.271 1.00 89.12 183 TYR A N 1
ATOM 1434 C CA . TYR A 1 183 ? -27.166 -15.388 33.439 1.00 89.12 183 TYR A CA 1
ATOM 1435 C C . TYR A 1 183 ? -26.058 -14.381 33.116 1.00 89.12 183 TYR A C 1
ATOM 1437 O O . TYR A 1 183 ? -25.918 -13.902 31.985 1.00 89.12 183 TYR A O 1
ATOM 1445 N N . LEU A 1 184 ? -25.194 -14.133 34.100 1.00 90.31 184 LEU A N 1
ATOM 1446 C CA . LEU A 1 184 ? -24.067 -13.230 33.935 1.00 90.31 184 LEU A CA 1
ATOM 1447 C C . LEU A 1 184 ? -22.904 -13.936 33.218 1.00 90.31 184 LEU A C 1
ATOM 1449 O O . LEU A 1 184 ? -22.099 -14.666 33.815 1.00 90.31 184 LEU A O 1
ATOM 1453 N N . SER A 1 185 ? -22.853 -13.737 31.900 1.00 90.94 185 SER A N 1
ATOM 1454 C CA . SER A 1 185 ? -21.790 -14.251 31.033 1.00 90.94 185 SER A CA 1
ATOM 1455 C C . SER A 1 185 ? -20.446 -13.557 31.284 1.00 90.94 185 SER A C 1
ATOM 1457 O O . SER A 1 185 ? -20.381 -12.475 31.864 1.00 90.94 185 SER A O 1
ATOM 1459 N N . VAL A 1 186 ? -19.357 -14.154 30.792 1.00 89.88 186 VAL A N 1
ATOM 1460 C CA . VAL A 1 186 ? -18.015 -13.548 30.866 1.00 89.88 186 VAL A CA 1
ATOM 1461 C C . VAL A 1 186 ? -17.975 -12.177 30.182 1.00 89.88 186 VAL A C 1
ATOM 1463 O O . VAL A 1 186 ? -17.415 -11.243 30.741 1.00 89.88 186 VAL A O 1
ATOM 1466 N N . ALA A 1 187 ? -18.626 -12.036 29.023 1.00 89.19 187 ALA A N 1
ATOM 1467 C CA . ALA A 1 187 ? -18.703 -10.760 28.313 1.00 89.19 187 ALA A CA 1
ATOM 1468 C C . ALA A 1 187 ? -19.502 -9.707 29.099 1.00 89.19 187 ALA A C 1
ATOM 1470 O O . ALA A 1 187 ? -19.120 -8.542 29.120 1.00 89.19 187 ALA A O 1
ATOM 1471 N N . ALA A 1 188 ? -20.576 -10.117 29.782 1.00 90.25 188 ALA A N 1
ATOM 1472 C CA . ALA A 1 188 ? -21.351 -9.221 30.636 1.00 90.25 188 ALA A CA 1
ATOM 1473 C C . ALA A 1 188 ? -20.556 -8.782 31.878 1.00 90.25 188 ALA A C 1
ATOM 1475 O O . ALA A 1 188 ? -20.601 -7.612 32.244 1.00 90.25 188 ALA A O 1
ATOM 1476 N N . LEU A 1 189 ? -19.780 -9.687 32.489 1.00 91.19 189 LEU A N 1
ATOM 1477 C CA . LEU A 1 189 ? -18.845 -9.344 33.567 1.00 91.19 189 LEU A CA 1
ATOM 1478 C C . LEU A 1 189 ? -17.779 -8.348 33.100 1.00 91.19 189 LEU A C 1
ATOM 1480 O O . LEU A 1 189 ? -17.525 -7.366 33.789 1.00 91.19 189 LEU A O 1
ATOM 1484 N N . ASP A 1 190 ? -17.170 -8.579 31.934 1.00 89.75 190 ASP A N 1
ATOM 1485 C CA . ASP A 1 190 ? -16.167 -7.666 31.378 1.00 89.75 190 ASP A CA 1
ATOM 1486 C C . ASP A 1 190 ? -16.756 -6.275 31.107 1.00 89.75 190 ASP A C 1
ATOM 1488 O O . ASP A 1 190 ? -16.128 -5.279 31.459 1.00 89.75 190 ASP A O 1
ATOM 1492 N N . LEU A 1 191 ? -17.985 -6.208 30.588 1.00 90.25 191 LEU A N 1
ATOM 1493 C CA . LEU A 1 191 ? -18.693 -4.953 30.335 1.00 90.25 191 LEU A CA 1
ATOM 1494 C C . LEU A 1 191 ? -19.013 -4.184 31.631 1.00 90.25 191 LEU A C 1
ATOM 1496 O O . LEU A 1 191 ? -18.832 -2.970 31.689 1.00 90.25 191 LEU A O 1
ATOM 1500 N N . GLN A 1 192 ? -19.426 -4.882 32.696 1.00 91.06 192 GLN A N 1
ATOM 1501 C CA . GLN A 1 192 ? -19.637 -4.286 34.024 1.00 91.06 192 GLN A CA 1
ATOM 1502 C C . GLN A 1 192 ? -18.322 -3.756 34.620 1.00 91.06 192 GLN A C 1
ATOM 1504 O O . GLN A 1 192 ? -18.274 -2.648 35.153 1.00 91.06 192 GLN A O 1
ATOM 1509 N N . LEU A 1 193 ? -17.229 -4.514 34.492 1.00 89.81 193 LEU A N 1
ATOM 1510 C CA . LEU A 1 19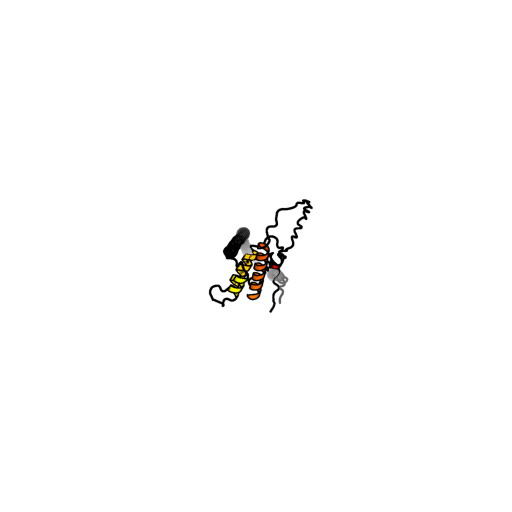3 ? -15.901 -4.072 34.921 1.00 89.81 193 LEU A CA 1
ATOM 1511 C C . LEU A 1 193 ? -15.435 -2.836 34.138 1.00 89.81 193 LEU A C 1
ATOM 1513 O O . LEU A 1 193 ? -14.911 -1.900 34.739 1.00 89.81 193 LEU A O 1
ATOM 1517 N N . ASP A 1 194 ? -15.655 -2.803 32.823 1.00 89.44 194 ASP A N 1
ATOM 1518 C CA . ASP A 1 194 ? -15.329 -1.652 31.976 1.00 89.44 194 ASP A CA 1
ATOM 1519 C C . ASP A 1 194 ? -16.146 -0.412 32.354 1.00 89.44 194 ASP A C 1
ATOM 1521 O O . ASP A 1 194 ? -15.605 0.694 32.394 1.00 89.44 194 ASP A O 1
ATOM 1525 N N . TRP A 1 195 ? -17.413 -0.586 32.735 1.00 90.12 195 TRP A N 1
ATOM 1526 C CA . TRP A 1 195 ? -18.232 0.502 33.264 1.00 90.12 195 TRP A CA 1
ATOM 1527 C C . TRP A 1 195 ? -17.648 1.098 34.551 1.00 90.12 195 TRP A C 1
ATOM 1529 O O . TRP A 1 195 ? -17.543 2.320 34.673 1.00 90.12 195 TRP A O 1
ATOM 1539 N N . HIS A 1 196 ? -17.202 0.259 35.492 1.00 86.56 196 HIS A N 1
ATOM 1540 C CA . HIS A 1 196 ? -16.556 0.713 36.732 1.00 86.56 196 HIS A CA 1
ATOM 1541 C C . HIS A 1 196 ? -15.168 1.337 36.514 1.00 86.56 196 HIS A C 1
ATOM 1543 O O . HIS A 1 196 ? -14.714 2.115 37.357 1.00 86.56 196 HIS A O 1
ATOM 1549 N N . LEU A 1 197 ? -14.489 1.007 35.409 1.00 85.69 197 LEU A N 1
ATOM 1550 C CA . LEU A 1 197 ? -13.258 1.672 34.976 1.00 85.69 197 LEU A CA 1
ATOM 1551 C C . LEU A 1 197 ? -13.534 3.053 34.373 1.00 85.69 197 LEU A C 1
ATOM 1553 O O . LEU A 1 197 ? -12.777 3.983 34.638 1.00 85.69 197 LEU A O 1
ATOM 1557 N N . ALA A 1 198 ? -14.603 3.184 33.583 1.00 85.12 198 ALA A N 1
ATOM 1558 C CA . ALA A 1 198 ? -15.022 4.448 32.980 1.00 85.12 198 ALA A CA 1
ATOM 1559 C C . ALA A 1 198 ? -15.629 5.425 34.003 1.00 85.12 198 ALA A C 1
ATOM 1561 O O . ALA A 1 198 ? -15.553 6.635 33.811 1.00 85.12 198 ALA A O 1
ATOM 1562 N N . ASN A 1 199 ? -16.192 4.908 35.101 1.00 84.56 199 ASN A N 1
ATOM 1563 C CA . ASN A 1 199 ? -16.844 5.686 36.157 1.00 84.56 199 ASN A CA 1
ATOM 1564 C C . ASN A 1 199 ? -16.142 5.505 37.519 1.00 84.56 199 ASN A C 1
ATOM 1566 O O . ASN A 1 199 ? -16.749 4.948 38.451 1.00 84.56 199 ASN A O 1
ATOM 1570 N N . PRO A 1 200 ? -14.871 5.939 37.652 1.00 76.62 200 PRO A N 1
ATOM 1571 C CA . PRO A 1 200 ? -14.115 5.795 38.888 1.00 76.62 200 PRO A CA 1
ATOM 1572 C C . PRO A 1 200 ? -14.770 6.577 40.029 1.00 76.62 200 PRO A C 1
ATOM 1574 O O . PRO A 1 200 ? -15.402 7.613 39.827 1.00 76.62 200 PRO A O 1
ATOM 1577 N N . VAL A 1 201 ? -14.604 6.073 41.248 1.00 72.62 201 VAL A N 1
ATOM 1578 C CA . VAL A 1 201 ? -15.064 6.768 42.451 1.00 72.62 201 VAL A CA 1
ATOM 1579 C C . VAL A 1 201 ? -14.090 7.913 42.770 1.00 72.62 201 VAL A C 1
ATOM 1581 O O . VAL A 1 201 ? -12.889 7.649 42.884 1.00 72.62 201 VAL A O 1
ATOM 1584 N N . PRO A 1 202 ? -14.563 9.165 42.924 1.00 62.97 202 PRO A N 1
ATOM 1585 C CA . PRO A 1 202 ? -13.710 10.291 43.298 1.00 62.97 202 PRO A CA 1
ATOM 1586 C C . PRO A 1 202 ? -13.018 10.043 44.646 1.00 62.97 202 PRO A C 1
ATOM 1588 O O . PRO A 1 202 ? -13.649 9.565 45.585 1.00 62.97 202 PRO A O 1
ATOM 1591 N N . GLY A 1 203 ? -11.730 10.381 44.754 1.00 61.72 203 GLY A N 1
ATOM 1592 C CA . GLY A 1 203 ? -10.987 10.339 46.022 1.00 61.72 203 GLY A CA 1
ATOM 1593 C C . GLY A 1 203 ? -10.316 9.006 46.386 1.00 61.72 203 GLY A C 1
ATOM 1594 O O . GLY A 1 203 ? -9.646 8.946 47.413 1.00 61.72 203 GLY A O 1
ATOM 1595 N N . LEU A 1 204 ? -10.423 7.956 45.562 1.00 61.09 204 LEU A N 1
ATOM 1596 C CA . LEU A 1 204 ? -9.632 6.728 45.732 1.00 61.09 204 LEU A CA 1
ATOM 1597 C C . LEU A 1 204 ? -8.396 6.736 44.812 1.00 61.09 204 LEU A C 1
ATOM 1599 O O . LEU A 1 204 ? -8.561 6.771 43.591 1.00 61.09 204 LEU A O 1
ATOM 1603 N N . PRO A 1 205 ? -7.161 6.668 45.343 1.00 55.72 205 PRO A N 1
ATOM 1604 C CA . PRO A 1 205 ? -5.977 6.511 44.506 1.00 55.72 205 PRO A CA 1
ATOM 1605 C C . PRO A 1 205 ? -5.969 5.113 43.867 1.00 55.72 205 PRO A C 1
ATOM 1607 O O . PRO A 1 205 ? -6.084 4.097 44.552 1.00 55.72 205 PRO A O 1
ATOM 1610 N N . GLY A 1 206 ? -5.849 5.057 42.539 1.00 55.81 206 GLY A N 1
ATOM 1611 C CA . GLY A 1 206 ? -5.501 3.830 41.814 1.00 55.81 206 GLY A CA 1
ATOM 1612 C C . GLY A 1 206 ? -3.982 3.668 41.728 1.00 55.81 206 GLY A C 1
ATOM 1613 O O . GLY A 1 206 ? -3.272 4.670 41.711 1.00 55.81 206 GLY A O 1
ATOM 1614 N N . SER A 1 207 ? -3.477 2.433 41.660 1.00 50.47 207 SER A N 1
ATOM 1615 C CA . SER A 1 207 ? -2.064 2.186 41.323 1.00 50.47 207 SER A CA 1
ATOM 1616 C C . SER A 1 207 ? -1.855 2.190 39.800 1.00 50.47 207 SER A C 1
ATOM 1618 O O . SER A 1 207 ? -2.809 2.126 39.027 1.00 50.47 207 SER A O 1
ATOM 1620 N N . GLU A 1 208 ? -0.611 2.213 39.317 1.00 52.44 208 GLU A N 1
ATOM 1621 C CA . GLU A 1 208 ? -0.323 2.151 37.869 1.00 52.44 208 GLU A CA 1
ATOM 1622 C C . GLU A 1 208 ? -0.909 0.904 37.166 1.00 52.44 208 GLU A C 1
ATOM 1624 O O . GLU A 1 208 ? -1.176 0.911 35.956 1.00 52.44 208 GLU A O 1
ATOM 1629 N N . GLU A 1 209 ? -1.163 -0.165 37.925 1.00 51.62 209 GLU A N 1
ATOM 1630 C CA . GLU A 1 209 ? -1.690 -1.443 37.433 1.00 51.62 209 GLU A CA 1
ATOM 1631 C C . GLU A 1 209 ? -3.193 -1.629 37.681 1.00 51.62 209 GLU A C 1
ATOM 1633 O O . GLU A 1 209 ? -3.858 -2.384 36.964 1.00 51.62 209 GLU A O 1
ATOM 1638 N N . THR A 1 210 ? -3.758 -0.903 38.648 1.00 56.31 210 THR A N 1
ATOM 1639 C CA . THR A 1 210 ? -5.164 -1.015 39.048 1.00 56.31 210 THR A CA 1
ATOM 1640 C C . THR A 1 210 ? -5.839 0.345 39.048 1.00 56.31 210 THR A C 1
ATOM 1642 O O . THR A 1 210 ? -5.333 1.323 39.580 1.00 56.31 210 THR A O 1
ATOM 1645 N N . SER A 1 211 ? -7.028 0.430 38.458 1.00 58.75 211 SER A N 1
ATOM 1646 C CA . SER A 1 211 ? -7.849 1.642 38.591 1.00 58.75 211 SER A CA 1
ATOM 1647 C C . SER A 1 211 ? -8.114 2.003 40.060 1.00 58.75 211 SER A C 1
ATOM 1649 O O . SER A 1 211 ? -7.989 1.153 40.939 1.00 58.75 211 SER A O 1
ATOM 1651 N N . ALA A 1 212 ? -8.574 3.231 40.325 1.00 57.28 212 ALA A N 1
ATOM 1652 C CA . ALA A 1 212 ? -9.124 3.639 41.629 1.00 57.28 212 ALA A CA 1
ATOM 1653 C C . ALA A 1 212 ? -10.129 2.610 42.204 1.00 57.28 212 ALA A C 1
ATOM 1655 O O . ALA A 1 212 ? -10.214 2.384 43.411 1.00 57.28 212 ALA A O 1
ATOM 1656 N N . SER A 1 213 ? -10.834 1.907 41.313 1.00 57.56 213 SER A N 1
ATOM 1657 C CA . SER A 1 213 ? -11.789 0.837 41.613 1.00 57.56 213 SER A CA 1
ATOM 1658 C C . SER A 1 213 ? -11.149 -0.522 41.973 1.00 57.56 213 SER A C 1
ATOM 1660 O O . SER A 1 213 ? -11.872 -1.455 42.307 1.00 57.56 213 SER A O 1
ATOM 1662 N N . GLY A 1 214 ? -9.819 -0.674 41.925 1.00 64.44 214 GLY A N 1
ATOM 1663 C CA . GLY A 1 214 ? -9.099 -1.938 42.164 1.00 64.44 214 GLY A CA 1
ATOM 1664 C C . GLY A 1 214 ? -9.169 -2.940 41.007 1.00 64.44 214 GLY A C 1
ATOM 1665 O O . GLY A 1 214 ? -8.744 -4.082 41.153 1.00 64.44 214 GLY A O 1
ATOM 1666 N N . ILE A 1 215 ? -9.706 -2.525 39.857 1.00 72.38 215 ILE A N 1
ATOM 1667 C CA . ILE A 1 215 ? -9.911 -3.388 38.691 1.00 72.38 215 ILE A CA 1
ATOM 1668 C C . ILE A 1 215 ? -8.660 -3.338 37.801 1.00 72.38 215 ILE A C 1
ATOM 1670 O O . ILE A 1 215 ? -8.238 -2.225 37.441 1.00 72.38 215 ILE A O 1
ATOM 1674 N N . PRO A 1 216 ? -8.100 -4.496 37.394 1.00 72.19 216 PRO A N 1
ATOM 1675 C CA . PRO A 1 216 ? -7.019 -4.553 36.419 1.00 72.19 216 PRO A CA 1
ATOM 1676 C C . PRO A 1 216 ? -7.450 -3.945 35.082 1.00 72.19 216 PRO A C 1
ATOM 1678 O O . PRO A 1 216 ? -8.464 -4.339 34.485 1.00 72.19 216 PRO A O 1
ATOM 1681 N N . LYS A 1 217 ? -6.657 -2.997 34.571 1.00 70.50 217 LYS A N 1
ATOM 1682 C CA . LYS A 1 217 ? -6.822 -2.519 33.191 1.00 70.50 217 LYS A CA 1
ATOM 1683 C C . LYS A 1 217 ? -6.584 -3.703 32.255 1.00 70.50 217 LYS A C 1
ATOM 1685 O O . LYS A 1 217 ? -5.621 -4.446 32.434 1.00 70.50 217 LYS A O 1
ATOM 1690 N N . ALA A 1 218 ? -7.443 -3.892 31.256 1.00 67.00 218 ALA A N 1
ATOM 1691 C CA . ALA A 1 218 ? -7.273 -4.960 30.274 1.00 67.00 218 ALA A CA 1
ATOM 1692 C C . ALA A 1 218 ? -6.092 -4.630 29.338 1.00 67.00 218 ALA A C 1
ATOM 1694 O O . ALA A 1 218 ? -6.289 -4.226 28.198 1.00 67.00 218 ALA A O 1
ATOM 1695 N N . LYS A 1 219 ? -4.848 -4.759 29.821 1.00 56.72 219 LYS A N 1
ATOM 1696 C CA . LYS A 1 219 ? -3.637 -4.506 29.022 1.00 56.72 219 LYS A CA 1
ATOM 1697 C C . LYS A 1 219 ? -3.427 -5.576 27.934 1.00 56.72 219 LYS A C 1
ATOM 1699 O O . LYS A 1 219 ? -2.694 -5.335 26.985 1.00 56.72 219 LYS A O 1
ATOM 1704 N N . THR A 1 220 ? -4.084 -6.738 28.025 1.00 47.75 220 THR A N 1
ATOM 1705 C CA . THR A 1 220 ? -3.814 -7.906 27.161 1.00 47.75 220 THR A CA 1
ATOM 1706 C C . THR A 1 220 ? -5.077 -8.711 26.823 1.00 47.75 220 THR A C 1
ATOM 1708 O O . THR A 1 220 ? -5.238 -9.875 27.191 1.00 47.75 220 THR A O 1
ATOM 1711 N N . GLY A 1 221 ? -5.998 -8.093 26.077 1.00 53.28 221 GLY A N 1
ATOM 1712 C CA . GLY A 1 221 ? -7.143 -8.784 25.472 1.00 53.28 221 GLY A CA 1
ATOM 1713 C C . GLY A 1 221 ? -8.084 -9.495 26.467 1.00 53.28 221 GLY A C 1
ATOM 1714 O O . GLY A 1 221 ? -7.976 -9.324 27.682 1.00 53.28 221 GLY A O 1
ATOM 1715 N N . PRO A 1 222 ? -9.015 -10.336 25.978 1.00 51.97 222 PRO A N 1
ATOM 1716 C CA . PRO A 1 222 ? -10.033 -10.990 26.810 1.00 51.97 222 PRO A CA 1
ATOM 1717 C C . PRO A 1 222 ? -9.471 -11.995 27.832 1.00 51.97 222 PRO A C 1
ATOM 1719 O O . PRO A 1 222 ? -10.220 -12.508 28.657 1.00 51.97 222 PRO A O 1
ATOM 1722 N N . LYS A 1 223 ? -8.164 -12.296 27.808 1.00 60.19 223 LYS A N 1
ATOM 1723 C CA . LYS A 1 223 ? -7.503 -13.188 28.776 1.00 60.19 223 LYS A CA 1
ATOM 1724 C C . LYS A 1 223 ? -6.890 -12.451 29.972 1.00 60.19 223 LYS A C 1
ATOM 1726 O O . LYS A 1 223 ? -6.637 -13.090 30.987 1.00 60.19 223 LYS A O 1
ATOM 1731 N N . GLY A 1 224 ? -6.698 -11.131 29.894 1.00 69.06 224 GLY A N 1
ATOM 1732 C CA . GLY A 1 224 ? -5.997 -10.357 30.927 1.00 69.06 224 GLY A CA 1
ATOM 1733 C C . GLY A 1 224 ? -6.693 -10.295 32.295 1.00 69.06 224 GLY A C 1
ATOM 1734 O O . GLY A 1 224 ? -6.055 -9.938 33.276 1.00 69.06 224 GLY A O 1
ATOM 1735 N N . ARG A 1 225 ? -7.982 -10.657 32.384 1.00 76.19 225 ARG A N 1
ATOM 1736 C CA . ARG A 1 225 ? -8.786 -10.606 33.626 1.00 76.19 225 ARG A CA 1
ATOM 1737 C C . ARG A 1 225 ? -9.080 -11.975 34.259 1.00 76.19 225 ARG A C 1
ATOM 1739 O O . ARG A 1 225 ? -9.839 -12.056 35.224 1.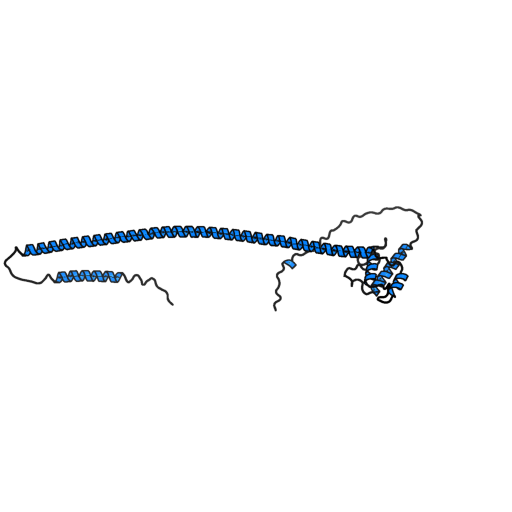00 76.19 225 ARG A O 1
ATOM 1746 N N . GLY A 1 226 ? -8.483 -13.047 33.735 1.00 83.19 226 GLY A N 1
ATOM 1747 C CA . GLY A 1 226 ? -8.589 -14.399 34.296 1.00 83.19 226 GLY A CA 1
ATOM 1748 C C . GLY A 1 226 ? -9.878 -15.151 33.930 1.00 83.19 226 GLY A C 1
ATOM 1749 O O . GLY A 1 226 ? -10.378 -15.042 32.807 1.00 83.19 226 GLY A O 1
ATOM 1750 N N . THR A 1 227 ? -10.389 -15.974 34.848 1.00 89.19 227 THR A N 1
ATOM 1751 C CA . THR A 1 227 ? -11.587 -16.819 34.691 1.00 89.19 227 THR A CA 1
ATOM 1752 C C . THR A 1 227 ? -12.884 -16.040 34.970 1.00 89.19 227 THR A C 1
ATOM 1754 O O . THR A 1 227 ? -12.878 -14.832 35.211 1.00 89.19 227 THR A O 1
ATOM 1757 N N . ARG A 1 228 ? -14.046 -16.701 34.872 1.00 89.56 228 ARG A N 1
ATOM 1758 C CA . ARG A 1 228 ? -15.337 -16.097 35.256 1.00 89.56 228 ARG A CA 1
ATOM 1759 C C . ARG A 1 228 ? -15.350 -15.720 36.746 1.00 89.56 228 ARG A C 1
ATOM 1761 O O . ARG A 1 228 ? -15.839 -14.652 37.091 1.00 89.56 228 ARG A O 1
ATOM 1768 N N . GLU A 1 229 ? -14.766 -16.569 37.587 1.00 90.38 229 GLU A N 1
ATOM 1769 C CA . GLU A 1 229 ? -14.662 -16.381 39.040 1.00 90.38 229 GLU A CA 1
ATOM 1770 C C . GLU A 1 229 ? -13.786 -15.179 39.397 1.00 90.38 229 GLU A C 1
ATOM 1772 O O . GLU A 1 229 ? -14.205 -14.324 40.168 1.00 90.38 229 GLU A O 1
ATOM 1777 N N . THR A 1 230 ? -12.607 -15.039 38.778 1.00 89.00 230 THR A N 1
ATOM 1778 C CA . THR A 1 230 ? -11.727 -13.893 39.067 1.00 89.00 230 THR A CA 1
ATOM 1779 C C . THR A 1 230 ? -12.376 -12.567 38.680 1.00 89.00 230 THR A C 1
ATOM 1781 O O . THR A 1 230 ? -12.285 -11.594 39.422 1.00 89.00 230 THR A O 1
ATOM 1784 N N . ARG A 1 231 ? -13.087 -12.520 37.545 1.00 89.56 231 ARG A N 1
ATOM 1785 C CA . ARG A 1 231 ? -13.857 -11.334 37.131 1.00 89.56 231 ARG A CA 1
ATOM 1786 C C . ARG A 1 231 ? -14.977 -11.000 38.108 1.00 89.56 231 ARG A C 1
ATOM 1788 O O . ARG A 1 231 ? -15.190 -9.826 38.400 1.00 89.56 231 ARG A O 1
ATOM 1795 N N . PHE A 1 232 ? -15.683 -12.018 38.591 1.00 92.06 232 PHE A N 1
ATOM 1796 C CA . PHE A 1 232 ? -16.716 -11.855 39.605 1.00 92.06 232 PHE A CA 1
ATOM 1797 C C . PHE A 1 232 ? -16.136 -11.256 40.893 1.00 92.06 232 PHE A C 1
ATOM 1799 O O . PHE A 1 232 ? -16.680 -10.274 41.393 1.00 92.06 232 PHE A O 1
ATOM 1806 N N . GLU A 1 233 ? -14.995 -11.759 41.371 1.00 91.06 233 GLU A N 1
ATOM 1807 C CA . GLU A 1 233 ? -14.317 -11.215 42.554 1.00 91.06 233 GLU A CA 1
ATOM 1808 C C . GLU A 1 233 ? -13.883 -9.756 42.359 1.00 91.06 233 GLU A C 1
ATOM 1810 O O . GLU A 1 233 ? -14.130 -8.915 43.226 1.00 91.06 233 GLU A O 1
ATOM 1815 N N . TYR A 1 234 ? -13.311 -9.407 41.201 1.00 89.25 234 TYR A N 1
ATOM 1816 C CA . TYR A 1 234 ? -12.974 -8.011 40.896 1.00 89.25 234 TYR A CA 1
ATOM 1817 C C . TYR A 1 234 ? -14.204 -7.101 40.906 1.00 89.25 234 TYR A C 1
ATOM 1819 O O . TYR A 1 234 ? -14.149 -5.995 41.447 1.00 89.25 234 TYR A O 1
ATOM 1827 N N . LEU A 1 235 ? -15.324 -7.562 40.345 1.00 90.31 235 LEU A N 1
ATOM 1828 C CA . LEU A 1 235 ? -16.559 -6.786 40.304 1.00 90.31 235 LEU A CA 1
ATOM 1829 C C . LEU A 1 235 ? -17.159 -6.627 41.708 1.00 90.31 235 LEU A C 1
ATOM 1831 O O . LEU A 1 235 ? -17.536 -5.522 42.094 1.00 90.31 235 LEU A O 1
ATOM 1835 N N . LYS A 1 236 ? -17.159 -7.692 42.515 1.00 91.56 236 LYS A N 1
ATOM 1836 C CA . LYS A 1 236 ? -17.598 -7.668 43.917 1.00 91.56 236 LYS A CA 1
ATOM 1837 C C . LYS A 1 236 ? -16.787 -6.673 44.747 1.00 91.56 236 LYS A C 1
ATOM 1839 O O . LYS A 1 236 ? -17.363 -5.901 45.519 1.00 91.56 236 LYS A O 1
ATOM 1844 N N . GLN A 1 237 ? -15.467 -6.637 44.563 1.00 88.31 237 GLN A N 1
ATOM 1845 C CA . GLN A 1 237 ? -14.591 -5.658 45.213 1.00 88.31 237 GLN A CA 1
ATOM 1846 C C . GLN A 1 237 ? -14.892 -4.225 44.762 1.00 88.31 237 GLN A C 1
ATOM 1848 O O . GLN A 1 237 ? -14.972 -3.330 45.604 1.00 88.31 237 GLN A O 1
ATOM 1853 N N . ALA A 1 238 ? -15.095 -4.000 43.462 1.00 86.25 238 ALA A N 1
ATOM 1854 C CA . ALA A 1 238 ? -15.400 -2.679 42.918 1.00 86.25 238 ALA A CA 1
ATOM 1855 C C . ALA A 1 238 ? -16.733 -2.121 43.442 1.00 86.25 238 ALA A C 1
ATOM 1857 O O . ALA A 1 238 ? -16.786 -0.971 43.883 1.00 86.25 238 ALA A O 1
ATOM 1858 N N . ILE A 1 239 ? -17.786 -2.947 43.470 1.00 89.00 239 ILE A N 1
ATOM 1859 C CA . ILE A 1 239 ? -19.092 -2.581 44.037 1.00 89.00 239 ILE A CA 1
ATOM 1860 C C . ILE A 1 239 ? -18.950 -2.255 45.527 1.00 89.00 239 ILE A C 1
ATOM 1862 O O . ILE A 1 239 ? -19.402 -1.203 45.972 1.00 89.00 239 ILE A O 1
ATOM 1866 N N . SER A 1 240 ? -18.246 -3.103 46.283 1.00 87.00 240 SER A N 1
ATOM 1867 C CA . SER A 1 240 ? -18.040 -2.919 47.728 1.00 87.00 240 SER A CA 1
ATOM 1868 C C . SER A 1 240 ? -17.257 -1.644 48.069 1.00 87.00 240 SER A C 1
ATOM 1870 O O . SER A 1 240 ? -17.497 -1.010 49.093 1.00 87.00 240 SER A O 1
ATOM 1872 N N . ARG A 1 241 ? -16.292 -1.244 47.232 1.00 82.06 241 ARG A N 1
ATOM 1873 C CA . ARG A 1 241 ? -15.555 0.022 47.403 1.00 82.06 241 ARG A CA 1
ATOM 1874 C C . ARG A 1 241 ? -16.439 1.236 47.124 1.00 82.06 241 ARG A C 1
ATOM 1876 O O . ARG A 1 241 ? -16.333 2.245 47.820 1.00 82.06 241 ARG A O 1
ATOM 1883 N N . ARG A 1 242 ? -17.311 1.128 46.121 1.00 79.81 242 ARG A N 1
ATOM 1884 C CA . ARG A 1 242 ? -18.247 2.184 45.729 1.00 79.81 242 ARG A CA 1
ATOM 1885 C C . ARG A 1 242 ? -19.357 2.393 46.758 1.00 79.81 242 ARG A C 1
ATOM 1887 O O . ARG A 1 242 ? -19.696 3.534 47.036 1.00 79.81 242 ARG A O 1
ATOM 1894 N N . SER A 1 243 ? -19.875 1.326 47.367 1.00 80.31 243 SER A N 1
ATOM 1895 C CA . SER A 1 243 ? -20.890 1.444 48.423 1.00 80.31 243 SER A CA 1
ATOM 1896 C C . SER A 1 243 ? -20.344 2.120 49.687 1.00 80.31 243 SER A C 1
ATOM 1898 O O . SER A 1 243 ? -20.993 2.996 50.251 1.00 80.31 243 SER A O 1
ATOM 1900 N N . ARG A 1 244 ? -19.101 1.808 50.085 1.00 72.50 244 ARG A N 1
ATOM 1901 C CA . ARG A 1 244 ? -18.436 2.444 51.242 1.00 72.50 244 ARG A CA 1
ATOM 1902 C C . ARG A 1 244 ? -18.255 3.952 51.099 1.00 72.50 244 ARG A C 1
ATOM 1904 O O . ARG A 1 244 ? -18.233 4.662 52.092 1.00 72.50 244 ARG A O 1
ATOM 1911 N N . THR A 1 245 ? -18.083 4.439 49.875 1.00 65.06 245 THR A N 1
ATOM 1912 C CA . THR A 1 245 ? -17.879 5.870 49.610 1.00 65.06 245 THR A CA 1
ATOM 1913 C C . THR A 1 245 ? -19.195 6.638 49.572 1.00 65.06 245 THR A C 1
ATOM 1915 O O . THR A 1 245 ? -19.241 7.776 50.035 1.00 65.06 245 THR A O 1
ATOM 1918 N N . THR A 1 246 ? -20.282 6.011 49.114 1.00 58.47 246 THR A N 1
ATOM 1919 C CA . THR A 1 246 ? -21.634 6.593 49.168 1.00 58.47 246 THR A CA 1
ATOM 1920 C C . THR A 1 246 ? -22.230 6.664 50.577 1.00 58.47 246 THR A C 1
ATOM 1922 O O . THR A 1 246 ? -23.164 7.428 50.787 1.00 58.47 246 THR A O 1
ATOM 1925 N N . GLU A 1 247 ? -21.692 5.912 51.541 1.00 55.75 247 GLU A N 1
ATOM 1926 C CA . GLU A 1 247 ? -22.138 5.906 52.946 1.00 55.75 247 GLU A CA 1
ATOM 1927 C C . GLU A 1 247 ? -21.391 6.907 53.845 1.00 55.75 247 GLU A C 1
ATOM 1929 O O . GLU A 1 247 ? -21.610 6.927 55.055 1.00 55.75 247 GLU A O 1
ATOM 1934 N N . THR A 1 248 ? -20.532 7.767 53.288 1.00 41.41 248 THR A N 1
ATOM 1935 C CA . THR A 1 248 ? -19.899 8.833 54.080 1.00 41.41 248 THR A CA 1
ATOM 1936 C C . THR A 1 248 ? -20.982 9.831 54.524 1.00 41.41 248 THR A C 1
ATOM 1938 O O . THR A 1 248 ? -21.588 10.469 53.659 1.00 41.41 248 THR A O 1
ATOM 1941 N N . PRO A 1 249 ? -21.266 9.990 55.833 1.00 39.03 249 PRO A N 1
ATOM 1942 C CA . PRO A 1 249 ? -22.249 10.961 56.285 1.00 39.03 249 PRO A CA 1
ATOM 1943 C C . PRO A 1 249 ? -21.744 12.365 55.961 1.00 39.03 249 PRO A C 1
ATOM 1945 O O . PRO A 1 249 ? -20.554 12.648 56.110 1.00 39.03 249 PRO A O 1
ATOM 1948 N N . ALA A 1 250 ? -22.655 13.238 55.526 1.00 41.06 250 ALA A N 1
ATOM 1949 C CA . ALA A 1 250 ? -22.409 14.668 55.422 1.00 41.06 250 ALA A CA 1
ATOM 1950 C C . ALA A 1 250 ? -21.835 15.167 56.756 1.00 41.06 250 ALA A C 1
ATOM 1952 O O . ALA A 1 250 ? -22.542 15.225 57.761 1.00 41.06 250 ALA A O 1
ATOM 1953 N N . ALA A 1 251 ? -20.535 15.455 56.770 1.00 35.19 251 ALA A N 1
ATOM 1954 C CA . ALA A 1 251 ? -19.895 16.104 57.894 1.00 35.19 251 ALA A CA 1
ATOM 1955 C C . ALA A 1 251 ? -20.427 17.538 57.973 1.00 35.19 251 ALA A C 1
ATOM 1957 O O . ALA A 1 251 ? -20.373 18.285 56.993 1.00 35.19 251 ALA A O 1
ATOM 1958 N N . ASP A 1 252 ? -20.969 17.874 59.140 1.00 34.06 252 ASP A N 1
ATOM 1959 C CA . ASP A 1 252 ? -21.373 19.217 59.537 1.00 34.06 252 ASP A CA 1
ATOM 1960 C C . ASP A 1 252 ? -20.316 20.278 59.164 1.00 34.06 252 ASP A C 1
ATOM 1962 O O . ASP A 1 252 ? -19.113 20.044 59.329 1.00 34.06 252 ASP A O 1
ATOM 1966 N N . PRO A 1 253 ? -20.733 21.479 58.721 1.00 47.47 253 PRO A N 1
ATOM 1967 C CA . PRO A 1 253 ? -19.827 22.586 58.466 1.00 47.47 253 PRO A CA 1
ATOM 1968 C C . PRO A 1 253 ? -19.441 23.239 59.797 1.00 47.47 253 PRO A C 1
ATOM 1970 O O . PRO A 1 253 ? -20.143 24.118 60.299 1.00 47.47 253 PRO A O 1
ATOM 1973 N N . SER A 1 254 ? -18.317 22.842 60.391 1.00 36.16 254 SER A N 1
ATOM 1974 C CA . SER A 1 254 ? -17.752 23.614 61.497 1.00 36.16 254 SER A CA 1
ATOM 1975 C C . SER A 1 254 ? -16.235 23.510 61.606 1.00 36.16 254 SER A C 1
ATOM 1977 O O . SER A 1 254 ? -15.676 22.422 61.667 1.00 36.16 254 SER A O 1
ATOM 1979 N N . ALA A 1 255 ? -15.634 24.698 61.716 1.00 35.81 255 ALA A N 1
ATOM 1980 C CA . ALA A 1 255 ? -14.263 25.013 62.113 1.00 35.81 255 ALA A CA 1
ATOM 1981 C C . ALA A 1 255 ? -13.150 24.887 61.050 1.00 35.81 255 ALA A C 1
ATOM 1983 O O . ALA A 1 255 ? -12.464 23.881 60.919 1.00 35.81 255 ALA A O 1
ATOM 1984 N N . ALA A 1 256 ? -12.986 26.006 60.334 1.00 39.22 256 ALA A N 1
ATOM 1985 C CA . ALA A 1 256 ? -11.740 26.725 60.044 1.00 39.22 256 ALA A CA 1
ATOM 1986 C C . ALA A 1 256 ? -10.396 26.057 60.406 1.00 39.22 256 ALA A C 1
ATOM 1988 O O . ALA A 1 256 ? -10.182 25.673 61.552 1.00 39.22 256 ALA A O 1
ATOM 1989 N N . VAL A 1 257 ? -9.448 26.100 59.462 1.00 39.91 257 VAL A N 1
ATOM 1990 C CA . VAL A 1 257 ? -8.231 26.942 59.510 1.00 39.91 257 VAL A CA 1
ATOM 1991 C C . VAL A 1 257 ? -7.516 26.824 58.152 1.00 39.91 257 VAL A C 1
ATOM 1993 O O . VAL A 1 257 ? -7.244 25.726 57.671 1.00 39.91 257 VAL A O 1
ATOM 1996 N N . GLU A 1 258 ? -7.278 27.974 57.516 1.00 45.34 258 GLU A N 1
ATOM 1997 C CA . GLU A 1 258 ? -6.368 28.146 56.379 1.00 45.34 258 GLU A CA 1
ATOM 1998 C C . GLU A 1 258 ? -4.925 27.835 56.800 1.00 45.34 258 GLU A C 1
ATOM 2000 O O . GLU A 1 258 ? -4.499 28.302 57.850 1.00 45.34 258 GLU A O 1
ATOM 2005 N N . GLU A 1 259 ? -4.144 27.168 55.944 1.00 36.72 259 GLU A N 1
ATOM 2006 C CA . GLU A 1 259 ? -2.829 27.699 55.553 1.00 36.72 259 GLU A CA 1
ATOM 2007 C C . GLU A 1 259 ? -2.314 27.051 54.243 1.00 36.72 259 GLU A C 1
ATOM 2009 O O . GLU A 1 259 ? -2.509 25.849 54.034 1.00 36.72 259 GLU A O 1
ATOM 2014 N N . PRO A 1 260 ? -1.689 27.829 53.331 1.00 46.50 260 PRO A N 1
ATOM 2015 C CA . PRO A 1 260 ? -1.299 27.398 51.988 1.00 46.50 260 PRO A CA 1
ATOM 2016 C C . PRO A 1 260 ? 0.188 27.006 51.914 1.00 46.50 260 PRO A C 1
ATOM 2018 O O . PRO A 1 260 ? 1.050 27.727 52.409 1.00 46.50 260 PRO A O 1
ATOM 2021 N N . VAL A 1 261 ? 0.525 25.893 51.254 1.00 46.12 261 VAL A N 1
ATOM 2022 C CA . VAL A 1 261 ? 1.921 25.416 51.097 1.00 46.12 261 VAL A CA 1
ATOM 2023 C C . VAL A 1 261 ? 2.051 24.782 49.690 1.00 46.12 261 VAL A C 1
ATOM 2025 O O . VAL A 1 261 ? 1.072 24.208 49.210 1.00 46.12 261 VAL A O 1
ATOM 2028 N N . PRO A 1 262 ? 3.153 24.996 48.938 1.00 40.59 262 PRO A N 1
ATOM 2029 C CA . PRO A 1 262 ? 3.132 25.663 47.638 1.00 40.59 262 PRO A CA 1
ATOM 2030 C C . PRO A 1 262 ? 3.192 24.703 46.442 1.00 40.59 262 PRO A C 1
ATOM 2032 O O . PRO A 1 262 ? 3.652 23.568 46.533 1.00 40.59 262 PRO A O 1
ATOM 2035 N N . LEU A 1 263 ? 2.781 25.227 45.285 1.00 43.47 263 LEU A N 1
ATOM 2036 C CA . LEU A 1 263 ? 3.012 24.650 43.961 1.00 43.47 263 LEU A CA 1
ATOM 2037 C C . LEU A 1 263 ? 4.513 24.672 43.628 1.00 43.47 263 LEU A C 1
ATOM 2039 O O . LEU A 1 263 ? 5.021 25.679 43.135 1.00 43.47 263 LEU A O 1
ATOM 2043 N N . GLU A 1 264 ? 5.217 23.562 43.847 1.00 40.69 264 GLU A N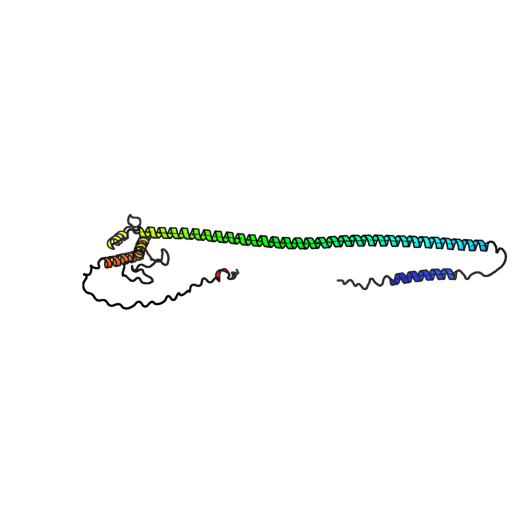 1
ATOM 2044 C CA . GLU A 1 264 ? 6.465 23.300 43.128 1.00 40.69 264 GLU A CA 1
ATOM 2045 C C . GLU A 1 264 ? 6.135 22.731 41.747 1.00 40.69 264 GLU A C 1
ATOM 2047 O O . GLU A 1 264 ? 5.726 21.584 41.569 1.00 40.69 264 GLU A O 1
ATOM 2052 N N . VAL A 1 265 ? 6.291 23.602 40.756 1.00 44.53 265 VAL A N 1
ATOM 2053 C CA . VAL A 1 265 ? 6.302 23.273 39.336 1.00 44.53 265 VAL A CA 1
ATOM 2054 C C . VAL A 1 265 ? 7.586 22.487 39.067 1.00 44.53 265 VAL A C 1
ATOM 2056 O O . VAL A 1 265 ? 8.650 23.079 38.910 1.00 44.53 265 VAL A O 1
ATOM 2059 N N . SER A 1 266 ? 7.500 21.156 39.044 1.00 36.84 266 SER A N 1
ATOM 2060 C CA . SER A 1 266 ? 8.583 20.311 38.538 1.00 36.84 266 SER A CA 1
ATOM 2061 C C . SER A 1 266 ? 8.375 20.090 37.043 1.00 36.84 266 SER A C 1
ATOM 2063 O O . SER A 1 266 ? 7.345 19.586 36.594 1.00 36.84 266 SER A O 1
ATOM 2065 N N . SER A 1 267 ? 9.340 20.592 36.283 1.00 39.72 267 SER A N 1
ATOM 2066 C CA . SER A 1 267 ? 9.443 20.584 34.831 1.00 39.72 267 SER A CA 1
ATOM 2067 C C . SER A 1 267 ? 9.350 19.178 34.238 1.00 39.72 267 SER A C 1
ATOM 2069 O O . SER A 1 267 ? 10.021 18.258 34.691 1.00 39.72 267 SER A O 1
ATOM 2071 N N . MET A 1 268 ? 8.546 19.056 33.178 1.00 35.28 268 MET A N 1
ATOM 2072 C CA . MET A 1 268 ? 8.562 17.947 32.226 1.00 35.28 268 MET A CA 1
ATOM 2073 C C . MET A 1 268 ? 9.977 17.726 31.676 1.00 35.28 268 MET A C 1
ATOM 2075 O O . MET A 1 268 ? 10.419 18.472 30.804 1.00 35.28 268 MET A O 1
ATOM 2079 N N . ASP A 1 269 ? 10.636 16.665 32.131 1.00 42.66 269 ASP A N 1
ATOM 2080 C CA . ASP A 1 269 ? 11.634 15.969 31.329 1.00 42.66 269 ASP A CA 1
ATOM 2081 C C . ASP A 1 269 ? 10.877 15.059 30.356 1.00 42.66 269 ASP A C 1
ATOM 2083 O O . ASP A 1 269 ? 10.294 14.036 30.724 1.00 42.66 269 ASP A O 1
ATOM 2087 N N . VAL A 1 270 ? 10.804 15.507 29.103 1.00 45.62 270 VAL A N 1
ATOM 2088 C CA . VAL A 1 270 ? 10.320 14.715 27.973 1.00 45.62 270 VAL A CA 1
ATOM 2089 C C . VAL A 1 270 ? 11.426 13.726 27.632 1.00 45.62 270 VAL A C 1
ATOM 2091 O O . VAL A 1 270 ? 12.404 14.074 26.975 1.00 45.62 270 VAL A O 1
ATOM 2094 N N . ASP A 1 271 ? 11.286 12.501 28.126 1.00 39.03 271 ASP A N 1
ATOM 2095 C CA . ASP A 1 271 ? 12.107 11.373 27.699 1.00 39.03 271 ASP A CA 1
ATOM 2096 C C . ASP A 1 271 ? 11.627 10.935 26.301 1.00 39.03 271 ASP A C 1
ATOM 2098 O O . ASP A 1 271 ? 10.729 10.103 26.141 1.00 39.03 271 ASP A O 1
ATOM 2102 N N . ASP A 1 272 ? 12.175 11.587 25.269 1.00 51.22 272 ASP A N 1
ATOM 2103 C CA . ASP A 1 272 ? 12.093 11.176 23.864 1.00 51.22 272 ASP A CA 1
ATOM 2104 C C . ASP A 1 272 ? 12.918 9.890 23.682 1.00 51.22 272 ASP A C 1
ATOM 2106 O O . ASP A 1 272 ? 14.079 9.898 23.270 1.00 51.22 272 ASP A O 1
ATOM 2110 N N . GLY A 1 273 ? 12.311 8.761 24.044 1.00 49.47 273 GLY A N 1
ATOM 2111 C CA . GLY A 1 273 ? 13.002 7.480 24.160 1.00 49.47 273 GLY A CA 1
ATOM 2112 C C . GLY A 1 273 ? 12.196 6.284 23.666 1.00 49.47 273 GLY A C 1
ATOM 2113 O O . GLY A 1 273 ? 12.086 5.288 24.372 1.00 49.47 273 GLY A O 1
ATOM 2114 N N . ALA A 1 274 ? 11.650 6.339 22.450 1.00 40.75 274 ALA A N 1
ATOM 2115 C CA . ALA A 1 274 ? 11.211 5.135 21.739 1.00 40.75 274 ALA A CA 1
ATOM 2116 C C . ALA A 1 274 ? 11.631 5.209 20.267 1.00 40.75 274 ALA A C 1
ATOM 2118 O O . ALA A 1 274 ? 10.886 5.643 19.393 1.00 40.75 274 ALA A O 1
ATOM 2119 N N . TYR A 1 275 ? 12.876 4.788 20.053 1.00 46.28 275 TYR A N 1
ATOM 2120 C CA . TYR A 1 275 ? 13.490 4.452 18.776 1.00 46.28 275 TYR A CA 1
ATOM 2121 C C . TYR A 1 275 ? 12.542 3.619 17.893 1.00 46.28 275 TYR A C 1
ATOM 2123 O O . TYR A 1 275 ? 12.313 2.442 18.169 1.00 46.28 275 TYR A O 1
ATOM 2131 N N . ASP A 1 276 ? 12.054 4.205 16.799 1.00 50.81 276 ASP A N 1
ATOM 2132 C CA . ASP A 1 276 ? 11.679 3.460 15.594 1.00 50.81 276 ASP A CA 1
ATOM 2133 C C . ASP A 1 276 ? 12.943 3.350 14.734 1.00 50.81 276 ASP A C 1
ATOM 2135 O O . ASP A 1 276 ? 13.252 4.204 13.903 1.00 50.81 276 ASP A O 1
ATOM 2139 N N . SER A 1 277 ? 13.785 2.368 15.054 1.00 53.84 277 SER A N 1
ATOM 2140 C CA . SER A 1 277 ? 14.985 2.080 14.278 1.00 53.84 277 SER A CA 1
ATOM 2141 C C . SER A 1 277 ? 14.579 1.530 12.908 1.00 53.84 277 SER A C 1
ATOM 2143 O O . SER A 1 277 ? 14.151 0.381 12.808 1.00 53.84 277 SER A O 1
ATOM 2145 N N . GLU A 1 278 ? 14.802 2.323 11.855 1.00 49.72 278 GLU A N 1
ATOM 2146 C CA . GLU A 1 278 ? 14.687 1.994 10.418 1.00 49.72 278 GLU A CA 1
ATOM 2147 C C . GLU A 1 278 ? 15.509 0.758 9.955 1.00 49.72 278 GLU A C 1
ATOM 2149 O O . GLU A 1 278 ? 15.618 0.474 8.759 1.00 49.72 278 GLU A O 1
ATOM 2154 N N . GLU A 1 279 ? 16.110 -0.001 10.872 1.00 48.25 279 GLU A N 1
ATOM 2155 C CA . GLU A 1 279 ? 17.135 -1.007 10.589 1.00 48.25 279 GLU A CA 1
ATOM 2156 C C . GLU A 1 279 ? 16.557 -2.374 10.164 1.00 48.25 279 GLU A C 1
ATOM 2158 O O . GLU A 1 279 ? 17.190 -3.100 9.394 1.00 48.25 279 GLU A O 1
ATOM 2163 N N . ASP A 1 280 ? 15.308 -2.689 10.531 1.00 53.06 280 ASP A N 1
ATOM 2164 C CA . ASP A 1 280 ? 14.636 -3.928 10.098 1.00 53.06 280 ASP A CA 1
ATOM 2165 C C . ASP A 1 280 ? 14.074 -3.855 8.667 1.00 53.06 280 ASP A C 1
ATOM 2167 O O . ASP A 1 280 ? 13.803 -4.888 8.047 1.00 53.06 280 ASP A O 1
ATOM 2171 N N . PHE A 1 281 ? 13.922 -2.654 8.098 1.00 51.50 281 PHE A N 1
ATOM 2172 C CA . PHE A 1 281 ? 13.375 -2.495 6.746 1.00 51.50 281 PHE A CA 1
ATOM 2173 C C . PHE A 1 281 ? 14.442 -2.640 5.642 1.00 51.50 281 PHE A C 1
ATOM 2175 O O . PHE A 1 281 ? 14.105 -3.005 4.514 1.00 51.50 281 PHE A O 1
ATOM 2182 N N . TYR A 1 282 ? 15.730 -2.437 5.961 1.00 53.53 282 TYR A N 1
ATOM 2183 C CA . TYR A 1 282 ? 16.849 -2.534 5.003 1.00 53.53 282 TYR A CA 1
ATOM 2184 C C . TYR A 1 282 ? 17.935 -3.563 5.362 1.00 53.53 282 TYR A C 1
ATOM 2186 O O . TYR A 1 282 ? 18.926 -3.686 4.636 1.00 53.53 282 TYR A O 1
ATOM 2194 N N . GLY A 1 283 ? 17.764 -4.349 6.428 1.00 43.12 283 GLY A N 1
ATOM 2195 C CA . GLY A 1 283 ? 18.704 -5.413 6.778 1.00 43.12 283 GLY A CA 1
ATOM 2196 C C . GLY A 1 283 ? 18.839 -6.466 5.659 1.00 43.12 283 GLY A C 1
ATOM 2197 O O . GLY A 1 283 ? 17.831 -6.938 5.121 1.00 43.12 283 GLY A O 1
ATOM 2198 N N . PRO A 1 284 ? 20.063 -6.881 5.275 1.00 47.59 284 PRO A N 1
ATOM 2199 C CA . PRO A 1 284 ? 20.243 -7.890 4.244 1.00 47.59 284 PRO A CA 1
ATOM 2200 C C . PRO A 1 284 ? 19.610 -9.198 4.715 1.00 47.59 284 PRO A C 1
ATOM 2202 O O . PRO A 1 284 ? 19.966 -9.719 5.774 1.00 47.59 284 PRO A O 1
ATOM 2205 N N . ARG A 1 285 ? 18.691 -9.747 3.906 1.00 51.03 285 ARG A N 1
ATOM 2206 C CA . ARG A 1 285 ? 18.148 -11.100 4.078 1.00 51.03 285 ARG A CA 1
ATOM 2207 C C . ARG A 1 285 ? 19.313 -12.080 4.205 1.00 51.03 285 ARG A C 1
ATOM 2209 O O . ARG A 1 285 ? 19.869 -12.520 3.199 1.00 51.03 285 ARG A O 1
ATOM 2216 N N . ARG A 1 286 ? 19.694 -12.435 5.434 1.00 48.56 286 ARG A N 1
ATOM 2217 C CA . ARG A 1 286 ? 20.577 -13.575 5.662 1.00 48.56 286 ARG A CA 1
ATOM 2218 C C . ARG A 1 286 ? 19.796 -14.807 5.241 1.00 48.56 286 ARG A C 1
ATOM 2220 O O . ARG A 1 286 ? 18.780 -15.149 5.841 1.00 48.56 286 ARG A O 1
ATOM 2227 N N . GLY A 1 287 ? 20.250 -15.402 4.143 1.00 41.31 287 GLY A N 1
ATOM 2228 C CA . GLY A 1 287 ? 19.712 -16.637 3.612 1.00 41.31 287 GLY A CA 1
ATOM 2229 C C . GLY A 1 287 ? 19.717 -17.714 4.687 1.00 41.31 287 GLY A C 1
ATOM 2230 O O . GLY A 1 287 ? 20.764 -18.061 5.230 1.00 41.31 287 GLY A O 1
ATOM 2231 N N . LEU A 1 288 ? 18.533 -18.251 4.965 1.00 42.88 288 LEU A N 1
ATOM 2232 C CA . LEU A 1 288 ? 18.404 -19.594 5.499 1.00 42.88 288 LEU A CA 1
ATOM 2233 C C . LEU A 1 288 ? 18.773 -20.541 4.355 1.00 42.88 288 LEU A C 1
ATOM 2235 O O . LEU A 1 288 ? 17.962 -20.817 3.471 1.00 42.88 288 LEU A O 1
ATOM 2239 N N . GLY A 1 289 ? 20.047 -20.929 4.332 1.00 44.53 289 GLY A N 1
ATOM 2240 C CA . GLY A 1 289 ? 20.514 -22.075 3.571 1.00 44.53 289 GLY A CA 1
ATOM 2241 C C . GLY A 1 289 ? 19.876 -23.341 4.133 1.00 44.53 289 GLY A C 1
ATOM 2242 O O . GLY A 1 289 ? 19.866 -23.545 5.348 1.00 44.53 289 GLY A O 1
ATOM 2243 N N . LEU A 1 290 ? 19.305 -24.118 3.216 1.00 39.91 290 LEU A N 1
ATOM 2244 C CA . LEU A 1 290 ? 19.012 -25.541 3.365 1.00 39.91 290 LEU A CA 1
ATOM 2245 C C . LEU A 1 290 ? 20.298 -26.339 3.609 1.00 39.91 290 LEU A C 1
ATOM 2247 O O . LEU A 1 290 ? 21.346 -25.930 3.055 1.00 39.91 290 LEU A O 1
#